Protein AF-A0AAV9T1G6-F1 (afdb_monomer)

Nearest PDB structures (foldseek):
  8acx-assembly2_G  TM=6.881E-01  e=5.621E-03  Zymoseptoria tritici
  8acx-assembly1_A  TM=6.608E-01  e=6.349E-03  Zymoseptoria tritici
  8acx-assembly4_E  TM=6.804E-01  e=1.033E-02  Zymoseptoria tritici
  8acx-assembly3_C  TM=6.737E-01  e=1.098E-02  Zymoseptoria tritici
  8acx-assembly4_H-2  TM=6.376E-01  e=8.099E-03  Zymoseptoria tritici

Radius of gyration: 26.65 Å; Cα contacts (8 Å, |Δi|>4): 323; chains: 1; bounding box: 32×49×100 Å

Solvent-accessible surface area (backbone atoms only — not comparable to full-atom values): 10630 Å² total; per-residue (Å²): 133,93,77,85,85,85,84,90,79,92,82,86,86,89,80,82,86,75,83,74,73,80,77,75,74,77,72,81,73,68,76,78,64,62,45,48,34,59,52,46,52,49,34,58,76,38,68,91,48,100,59,76,50,52,67,56,48,47,52,46,41,55,57,29,64,80,66,65,75,81,80,82,84,75,82,90,66,91,68,82,80,69,45,57,65,87,56,87,97,34,55,8,37,40,66,32,40,44,43,38,36,51,53,30,26,66,54,31,80,44,76,50,62,22,66,50,54,36,78,78,37,77,33,94,48,9,24,37,30,36,31,41,31,83,90,49,67,56,35,73,44,33,21,35,26,39,20,42,11,45,18,48,30,51,63,73,29,52,45,96,86,53,31,27,20,26,31,21,46,18,54,98,34,80,33,34,34,25,33,41,24,32,69,130

Sequence (184 aa):
MVNFALPAVAAVVLAQLTGASPVVATRSDAVEVFSFGKWIDGIIANPEGDNLTPDEAVEAWHASLESTSVAPTGENLLVKRYYCNTIPNTEAYVPDAVACINDLARRGGEACRVDGSRVFCVIGRAQITGVVGGGVTSSTSSCNDVARGAGFVMDHCTRADNTVQGAEFAYGNGNLLVWIRRPS

Organism: NCBI:txid1209068

Secondary structure (DSSP, 8-state):
---PPPPP---------------------------HHHHHHHHHH-TTS-PPPHHHHHHHHHHHHHH-------TT--PPP-EES-STT-PEEHHHHHHHHHHHHHTTT-EEEEESEEEEEEETTEEEEEEE-TT-SEEEEEHHHHHHHHHHHHHHHEETTTEE-EEEEPTT-TTEEEEEE---

Structure (mmCIF, N/CA/C/O backbone):
data_AF-A0AAV9T1G6-F1
#
_entry.id   AF-A0AAV9T1G6-F1
#
loop_
_atom_site.group_PDB
_atom_site.id
_atom_site.type_symbol
_atom_site.label_atom_id
_atom_site.label_alt_id
_atom_site.label_comp_id
_atom_site.label_asym_id
_atom_site.label_entity_id
_atom_site.label_seq_id
_atom_site.pdbx_PDB_ins_code
_atom_site.Cartn_x
_atom_site.Cartn_y
_atom_site.Cartn_z
_atom_site.occupancy
_atom_site.B_iso_or_equiv
_atom_site.auth_seq_id
_atom_site.auth_comp_id
_atom_site.auth_asym_id
_atom_site.auth_atom_id
_atom_site.pdbx_PDB_model_num
ATOM 1 N N . MET A 1 1 ? 12.639 14.616 82.860 1.00 39.72 1 MET A N 1
ATOM 2 C CA . MET A 1 1 ? 11.853 14.005 81.767 1.00 39.72 1 MET A CA 1
ATOM 3 C C . MET A 1 1 ? 10.905 15.074 81.265 1.00 39.72 1 MET A C 1
ATOM 5 O O . MET A 1 1 ? 10.173 15.641 82.064 1.00 39.72 1 MET A O 1
ATOM 9 N N . VAL A 1 2 ? 11.078 15.464 80.006 1.00 36.84 2 VAL A N 1
ATOM 10 C CA . VAL A 1 2 ? 10.494 16.669 79.404 1.00 36.84 2 VAL A CA 1
ATOM 11 C C . VAL A 1 2 ? 9.013 16.407 79.143 1.00 36.84 2 VAL A C 1
ATOM 13 O O . VAL A 1 2 ? 8.700 15.429 78.468 1.00 36.84 2 VAL A O 1
ATOM 16 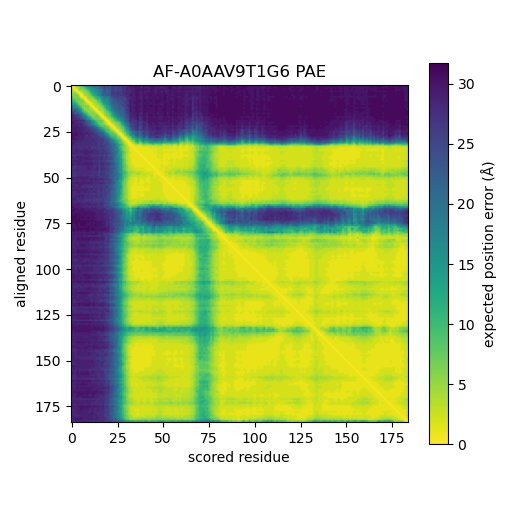N N . ASN A 1 3 ? 8.121 17.229 79.702 1.00 35.66 3 ASN A N 1
ATOM 17 C CA . ASN A 1 3 ? 6.682 17.113 79.474 1.00 35.66 3 ASN A CA 1
ATOM 18 C C . ASN A 1 3 ? 6.159 18.361 78.751 1.00 35.66 3 ASN A C 1
ATOM 20 O O . ASN A 1 3 ? 6.606 19.476 79.016 1.00 35.66 3 ASN A O 1
ATOM 24 N N . PHE A 1 4 ? 5.289 18.105 77.780 1.00 39.56 4 PHE A N 1
ATOM 25 C CA . PHE A 1 4 ? 5.012 18.919 76.599 1.00 39.56 4 PHE A CA 1
ATOM 26 C C . PHE A 1 4 ? 4.181 20.193 76.833 1.00 39.56 4 PHE A C 1
ATOM 28 O O . PHE A 1 4 ? 3.530 20.378 77.857 1.00 39.56 4 PHE A O 1
ATOM 35 N N . ALA A 1 5 ? 4.271 21.064 75.825 1.00 42.09 5 ALA A N 1
ATOM 36 C CA . ALA A 1 5 ? 3.866 22.461 75.758 1.00 42.09 5 ALA A CA 1
ATOM 37 C C . ALA A 1 5 ? 2.347 22.738 75.634 1.00 42.09 5 ALA A C 1
ATOM 39 O O . ALA A 1 5 ? 1.533 21.848 75.412 1.00 42.09 5 ALA A O 1
ATOM 40 N N . LEU A 1 6 ? 2.054 24.036 75.787 1.00 46.53 6 LEU A N 1
ATOM 41 C CA . LEU A 1 6 ? 0.802 24.797 75.933 1.00 46.53 6 LEU A CA 1
ATOM 42 C C . LEU A 1 6 ? -0.317 24.618 74.871 1.00 46.53 6 LEU A C 1
ATOM 44 O O . LEU A 1 6 ? -0.064 24.111 73.779 1.00 46.53 6 LEU A O 1
ATOM 48 N N . PRO A 1 7 ? -1.554 25.079 75.188 1.00 46.72 7 PRO A N 1
ATOM 49 C CA . PRO A 1 7 ? -2.774 24.798 74.437 1.00 46.72 7 PRO A CA 1
ATOM 50 C C . PRO A 1 7 ? -3.015 25.735 73.244 1.00 46.72 7 PRO A C 1
ATOM 52 O O . PRO A 1 7 ? -2.477 26.836 73.140 1.00 46.72 7 PRO A O 1
ATOM 55 N N . ALA A 1 8 ? -3.892 25.251 72.366 1.00 48.94 8 ALA A N 1
ATOM 56 C CA . ALA A 1 8 ? -4.391 25.887 71.159 1.00 48.94 8 ALA A CA 1
ATOM 57 C C . ALA A 1 8 ? -5.209 27.165 71.421 1.00 48.94 8 ALA A C 1
ATOM 59 O O . ALA A 1 8 ? -6.076 27.189 72.293 1.00 48.94 8 ALA A O 1
ATOM 60 N N . VAL A 1 9 ? -5.013 28.180 70.572 1.00 46.28 9 VAL A N 1
ATOM 61 C CA . VAL A 1 9 ? -5.989 29.252 70.329 1.00 46.28 9 VAL A CA 1
ATOM 62 C C . VAL A 1 9 ? -6.111 29.450 68.819 1.00 46.28 9 VAL A C 1
ATOM 64 O O . VAL A 1 9 ? -5.128 29.701 68.126 1.00 46.28 9 VAL A O 1
ATOM 67 N N . ALA A 1 10 ? -7.333 29.277 68.324 1.00 46.06 10 ALA A N 1
ATOM 68 C CA . ALA A 1 10 ? -7.727 29.441 66.933 1.00 46.06 10 ALA A CA 1
ATOM 69 C C . ALA A 1 10 ? -7.836 30.927 66.550 1.00 46.06 10 ALA A C 1
ATOM 71 O O . ALA A 1 10 ? -8.370 31.726 67.318 1.00 46.06 10 ALA A O 1
ATOM 72 N N . ALA A 1 11 ? -7.412 31.275 65.333 1.00 40.97 11 ALA A N 1
ATOM 73 C CA . ALA A 1 11 ? -7.748 32.539 64.683 1.00 40.97 11 ALA A CA 1
ATOM 74 C C . ALA A 1 11 ? -8.455 32.249 63.350 1.00 40.97 11 ALA A C 1
ATOM 76 O O . ALA A 1 11 ? -7.988 31.450 62.539 1.00 40.97 11 ALA A O 1
ATOM 77 N N . VAL A 1 12 ? -9.619 32.872 63.179 1.00 40.88 12 VAL A N 1
ATOM 78 C CA . VAL A 1 12 ? -10.575 32.672 62.087 1.00 40.88 12 VAL A CA 1
ATOM 79 C C . VAL A 1 12 ? -10.215 33.537 60.871 1.00 40.88 12 VAL A C 1
ATOM 81 O O . VAL A 1 12 ? -10.028 34.742 60.982 1.00 40.88 12 VAL A O 1
ATOM 84 N N . VAL A 1 13 ? -10.131 32.848 59.731 1.00 50.84 13 VAL A N 1
ATOM 85 C CA . VAL A 1 13 ? -10.360 33.201 58.314 1.00 50.84 13 VAL A CA 1
ATOM 86 C C . VAL A 1 13 ? -10.703 34.655 57.949 1.00 50.84 13 VAL A C 1
ATOM 88 O O . VAL A 1 13 ? -11.728 35.181 58.369 1.00 50.84 13 VAL A O 1
ATOM 91 N N . LEU A 1 14 ? -9.967 35.191 56.966 1.00 46.94 14 LEU A N 1
ATOM 92 C CA . LEU A 1 14 ? -10.512 35.990 55.855 1.00 46.94 14 LEU A CA 1
ATOM 93 C C . LEU A 1 14 ? -9.536 35.942 54.664 1.00 46.94 14 LEU A C 1
ATOM 95 O O . LEU A 1 14 ? -8.543 36.662 54.633 1.00 46.94 14 LEU A O 1
ATOM 99 N N . ALA A 1 15 ? -9.821 35.090 53.677 1.00 44.84 15 ALA A N 1
ATOM 100 C CA . ALA A 1 15 ? -9.183 35.135 52.362 1.00 44.84 15 ALA A CA 1
ATOM 101 C C . ALA A 1 15 ? -10.273 35.248 51.295 1.00 44.84 15 ALA A C 1
ATOM 103 O O . ALA A 1 15 ? -11.294 34.564 51.346 1.00 44.84 15 ALA A O 1
ATOM 104 N N . GLN A 1 16 ? -10.074 36.200 50.394 1.00 47.78 16 GLN A N 1
ATOM 105 C CA . GLN A 1 16 ? -11.092 36.733 49.504 1.00 47.78 16 GLN A CA 1
ATOM 106 C C . GLN A 1 16 ? -11.337 35.793 48.322 1.00 47.78 16 GLN A C 1
ATOM 108 O O . GLN A 1 16 ? -10.395 35.274 47.729 1.00 47.78 16 GLN A O 1
ATOM 113 N N . LEU A 1 17 ? -12.610 35.599 47.973 1.00 45.12 17 LEU A N 1
ATOM 114 C CA . LEU A 1 17 ? -13.034 34.919 46.752 1.00 45.12 17 LEU A CA 1
ATOM 115 C C . LEU A 1 17 ? -12.743 35.827 45.550 1.00 45.12 17 LEU A C 1
ATOM 117 O O . LEU A 1 17 ? -13.594 36.608 45.127 1.00 45.12 17 LEU A O 1
ATOM 121 N N . THR A 1 18 ? -11.542 35.732 44.985 1.00 52.72 18 THR A N 1
ATOM 122 C CA . THR A 1 18 ? -11.313 36.165 43.607 1.00 52.72 18 THR A CA 1
ATOM 123 C C . THR A 1 18 ? -11.871 35.081 42.689 1.00 52.72 18 THR A C 1
ATOM 125 O O . THR A 1 18 ? -11.304 34.002 42.532 1.00 52.72 18 THR A O 1
ATOM 128 N N . GLY A 1 19 ? -13.044 35.348 42.115 1.00 49.38 19 GLY A N 1
ATOM 129 C CA . GLY A 1 19 ? -13.635 34.511 41.077 1.00 49.38 19 GLY A CA 1
ATOM 130 C C . GLY A 1 19 ? -12.779 34.547 39.814 1.00 49.38 19 GLY A C 1
ATOM 131 O O . GLY A 1 19 ? -12.995 35.380 38.941 1.00 49.38 19 GLY A O 1
ATOM 132 N N . ALA A 1 20 ? -11.806 33.646 39.713 1.00 49.06 20 ALA A N 1
ATOM 133 C CA . ALA A 1 20 ? -11.241 33.264 38.432 1.00 49.06 20 ALA A CA 1
ATOM 134 C C . ALA A 1 20 ? -12.203 32.251 37.804 1.00 49.06 20 ALA A C 1
ATOM 136 O O . ALA A 1 20 ? -12.190 31.070 38.149 1.00 49.06 20 ALA A O 1
ATOM 137 N N . SER A 1 21 ? -13.082 32.720 36.916 1.00 51.62 21 SER A N 1
ATOM 138 C CA . SER A 1 21 ? -13.804 31.825 36.012 1.00 51.62 21 SER A CA 1
ATOM 139 C C . SER A 1 21 ? -12.772 30.961 35.282 1.00 51.62 21 SER A C 1
ATOM 141 O O . SER A 1 21 ? -11.837 31.530 34.708 1.00 51.62 21 SER A O 1
ATOM 143 N N . PRO A 1 22 ? -12.887 29.622 35.274 1.00 48.94 22 PRO A N 1
ATOM 144 C CA . PRO A 1 22 ? -12.063 28.827 34.386 1.00 48.94 22 PRO A CA 1
ATOM 145 C C . PRO A 1 22 ? -12.429 29.240 32.961 1.00 48.94 22 PRO A C 1
ATOM 147 O O . PRO A 1 22 ? -13.534 28.980 32.485 1.00 48.94 22 PRO A O 1
ATOM 150 N N . VAL A 1 23 ? -11.505 29.922 32.285 1.00 50.50 23 VAL A N 1
ATOM 151 C CA . VAL A 1 23 ? -11.510 29.970 30.829 1.00 50.50 23 VAL A CA 1
ATOM 152 C C . VAL A 1 23 ? -11.301 28.523 30.420 1.00 50.50 23 VAL A C 1
ATOM 154 O O . VAL A 1 23 ? -10.192 27.999 30.506 1.00 50.50 23 VAL A O 1
ATOM 157 N N . VAL A 1 24 ? -12.393 27.844 30.070 1.00 46.31 24 VAL A N 1
ATOM 158 C CA . VAL A 1 24 ? -12.324 26.598 29.321 1.00 46.31 24 VAL A CA 1
ATOM 159 C C . VAL A 1 24 ? -11.602 26.980 28.042 1.00 46.31 24 VAL A C 1
ATOM 161 O O . VAL A 1 24 ? -12.192 27.564 27.135 1.00 46.31 24 VAL A O 1
ATOM 164 N N . ALA A 1 25 ? -10.293 26.738 28.007 1.00 44.44 25 ALA A N 1
ATOM 165 C CA . ALA A 1 25 ? -9.570 26.677 26.762 1.00 44.44 25 ALA A CA 1
ATOM 166 C C . ALA A 1 25 ? -10.310 25.616 25.959 1.00 44.44 25 ALA A C 1
ATOM 168 O O . ALA A 1 25 ? -10.253 24.430 26.285 1.00 44.44 25 ALA A O 1
ATOM 169 N N . THR A 1 26 ? -11.090 26.050 24.975 1.00 38.66 26 THR A N 1
ATOM 170 C CA . THR A 1 26 ? -11.584 25.162 23.940 1.00 38.66 26 THR A CA 1
ATOM 171 C C . THR 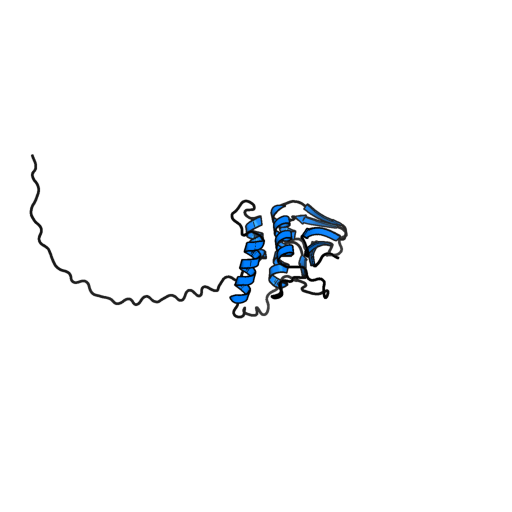A 1 26 ? -10.325 24.716 23.220 1.00 38.66 26 THR A C 1
ATOM 173 O O . THR A 1 26 ? -9.835 25.380 22.308 1.00 38.66 26 THR A O 1
ATOM 176 N N . ARG A 1 27 ? -9.711 23.644 23.726 1.00 42.66 27 ARG A N 1
ATOM 177 C CA . ARG A 1 27 ? -8.749 22.876 22.968 1.00 42.66 27 ARG A CA 1
ATOM 178 C C . ARG A 1 27 ? -9.536 22.502 21.729 1.00 42.66 27 ARG A C 1
ATOM 180 O O . ARG A 1 27 ? -10.543 21.804 21.812 1.00 42.66 27 ARG A O 1
ATOM 187 N N . SER A 1 28 ? -9.163 23.094 20.604 1.00 47.94 28 SER A N 1
ATOM 188 C CA . SER A 1 28 ? -9.560 22.558 19.321 1.00 47.94 28 SER A CA 1
ATOM 189 C C . SER A 1 28 ? -8.833 21.222 19.242 1.00 47.94 28 SER A C 1
ATOM 191 O O . SER A 1 28 ? -7.726 21.129 18.722 1.00 47.94 28 SER A O 1
ATOM 193 N N . ASP A 1 29 ? -9.403 20.211 19.896 1.00 44.84 29 ASP A N 1
ATOM 194 C CA . ASP A 1 29 ? -9.113 18.817 19.633 1.00 44.84 29 ASP A CA 1
ATOM 195 C C . ASP A 1 29 ? -9.683 18.580 18.239 1.00 44.84 29 ASP A C 1
ATOM 197 O O . ASP A 1 29 ? -10.798 18.093 18.062 1.00 44.84 29 ASP A O 1
ATOM 201 N N . ALA A 1 30 ? -8.952 19.055 17.227 1.00 53.25 30 ALA A N 1
ATOM 202 C CA . ALA A 1 30 ? -9.105 18.534 15.890 1.00 53.25 30 ALA A CA 1
ATOM 203 C C . ALA A 1 30 ? -8.914 17.030 16.054 1.00 53.25 30 ALA A C 1
ATOM 205 O O . ALA A 1 30 ? -7.823 16.587 16.413 1.00 53.25 30 ALA A O 1
ATOM 206 N N . VAL A 1 31 ? -10.004 16.275 15.912 1.00 54.31 31 VAL A N 1
ATOM 207 C CA . VAL A 1 31 ? -9.958 14.818 15.913 1.00 54.31 31 VAL A CA 1
ATOM 208 C C . VAL A 1 31 ? -8.912 14.451 14.870 1.00 54.31 31 VAL A C 1
ATOM 210 O O . VAL A 1 31 ? -9.071 14.787 13.695 1.00 54.31 31 VAL A O 1
ATOM 213 N N . GLU A 1 32 ? -7.788 13.883 15.304 1.00 67.12 32 GLU A N 1
ATOM 214 C CA . GLU A 1 32 ? -6.755 13.462 14.371 1.00 67.12 32 GLU A CA 1
ATOM 215 C C . GLU A 1 32 ? -7.364 12.342 13.528 1.00 67.12 32 GLU A C 1
ATOM 217 O O . GLU A 1 32 ? -7.607 11.240 14.016 1.00 67.12 32 GLU A O 1
ATOM 222 N N . VAL A 1 33 ? -7.697 12.665 12.277 1.00 85.75 33 VAL A N 1
ATOM 223 C CA . VAL A 1 33 ? -8.243 11.702 11.320 1.00 85.75 33 VAL A CA 1
ATOM 224 C C . VAL A 1 33 ? -7.222 10.579 11.165 1.00 85.75 33 VAL A C 1
ATOM 226 O O . VAL A 1 33 ? -6.026 10.835 10.985 1.00 85.75 33 VAL A O 1
ATOM 229 N N . PHE A 1 34 ? -7.694 9.338 11.266 1.00 92.94 34 PHE A N 1
ATOM 230 C CA . PHE A 1 34 ? -6.850 8.161 11.138 1.00 92.94 34 PHE A CA 1
ATOM 231 C C . PHE A 1 34 ? -6.112 8.160 9.788 1.00 92.94 34 PHE A C 1
ATOM 233 O O . PHE A 1 34 ? -6.697 8.464 8.750 1.00 92.94 34 PHE A O 1
ATOM 240 N N . SER A 1 35 ? -4.826 7.803 9.809 1.00 95.25 35 SER A N 1
ATOM 241 C CA . SER A 1 35 ? -3.986 7.650 8.617 1.00 95.25 35 SER A CA 1
ATOM 242 C C . SER A 1 35 ? -3.310 6.287 8.656 1.00 95.25 35 SER A C 1
ATOM 244 O O . SER A 1 35 ? -2.540 5.978 9.571 1.00 95.25 35 SER A O 1
ATOM 246 N N . PHE A 1 36 ? -3.562 5.493 7.623 1.00 97.44 36 PHE A N 1
ATOM 247 C CA . PHE A 1 36 ? -2.868 4.244 7.364 1.00 97.44 36 PHE A CA 1
ATOM 248 C C . PHE A 1 36 ? -1.370 4.485 7.203 1.00 97.44 36 PHE A C 1
ATOM 250 O O . PHE A 1 36 ? -0.585 3.729 7.763 1.00 97.44 36 PHE A O 1
ATOM 257 N N . GLY A 1 37 ? -0.950 5.545 6.503 1.00 96.25 37 GLY A N 1
ATOM 258 C CA . GLY A 1 37 ? 0.466 5.893 6.361 1.00 96.25 37 GLY A CA 1
ATOM 259 C C . GLY A 1 37 ? 1.177 6.041 7.711 1.00 96.25 37 GLY A C 1
ATOM 260 O O . GLY A 1 37 ? 2.214 5.414 7.930 1.00 96.25 37 GLY A O 1
ATOM 261 N N . LYS A 1 38 ? 0.582 6.790 8.649 1.00 96.31 38 LYS A N 1
ATOM 262 C CA . LYS A 1 38 ? 1.123 6.955 10.011 1.00 96.31 38 LYS A CA 1
ATOM 263 C C . LYS A 1 38 ? 1.112 5.658 10.815 1.00 96.31 38 LYS A C 1
ATOM 265 O O . LYS A 1 38 ? 2.074 5.376 11.526 1.00 96.31 38 LYS A O 1
ATOM 270 N N . TRP A 1 39 ? 0.046 4.867 10.708 1.00 97.56 39 TRP A N 1
ATOM 271 C CA . TRP A 1 39 ? -0.030 3.559 11.361 1.00 97.56 39 TRP A CA 1
ATOM 272 C C . TRP A 1 39 ? 1.085 2.619 10.873 1.00 97.56 39 TRP A C 1
ATOM 274 O O . TRP A 1 39 ? 1.762 1.992 11.687 1.00 97.56 39 TRP A O 1
ATOM 284 N N . ILE A 1 40 ? 1.358 2.601 9.565 1.00 98.00 40 ILE A N 1
ATOM 285 C CA . ILE A 1 40 ? 2.475 1.846 8.984 1.00 98.00 40 ILE A CA 1
ATOM 286 C C . ILE A 1 40 ? 3.829 2.358 9.478 1.00 98.00 40 ILE A C 1
ATOM 288 O O . ILE A 1 40 ? 4.694 1.547 9.808 1.00 98.00 40 ILE A O 1
ATOM 292 N N . ASP A 1 41 ? 4.026 3.673 9.583 1.00 97.69 41 ASP A N 1
ATOM 293 C CA . ASP A 1 41 ? 5.257 4.219 10.164 1.00 97.69 41 ASP A CA 1
ATOM 294 C C . ASP A 1 41 ? 5.451 3.787 11.627 1.00 97.69 41 ASP A C 1
ATOM 296 O O . ASP A 1 41 ? 6.582 3.491 12.020 1.00 97.69 41 ASP A O 1
ATOM 300 N N . GLY A 1 42 ? 4.368 3.669 12.404 1.00 97.19 42 GLY A N 1
ATOM 301 C CA . GLY A 1 42 ? 4.380 3.105 13.758 1.00 97.19 42 GLY A CA 1
ATOM 302 C C . GLY A 1 42 ? 4.858 1.650 13.791 1.00 97.19 42 GLY A C 1
ATOM 303 O O . GLY A 1 42 ? 5.815 1.338 14.506 1.00 97.19 42 GLY A O 1
ATOM 304 N N . ILE A 1 43 ? 4.277 0.790 12.943 1.00 97.75 43 ILE A N 1
ATOM 305 C CA . ILE A 1 43 ? 4.689 -0.619 12.813 1.00 97.75 43 ILE A CA 1
ATOM 306 C C . ILE A 1 43 ? 6.163 -0.713 12.419 1.00 97.75 43 ILE A C 1
ATOM 308 O O . ILE A 1 43 ? 6.908 -1.494 12.999 1.00 97.75 43 ILE A O 1
ATOM 312 N N . ILE A 1 44 ? 6.616 0.092 11.457 1.00 97.62 44 ILE A N 1
ATOM 313 C CA . ILE A 1 44 ? 8.008 0.049 10.995 1.00 97.62 44 ILE A CA 1
ATOM 314 C C . ILE A 1 44 ? 8.976 0.522 12.088 1.00 97.62 44 ILE A C 1
ATOM 316 O O . ILE A 1 44 ? 10.068 -0.033 12.219 1.00 97.62 44 ILE A O 1
ATOM 320 N N . ALA A 1 45 ? 8.605 1.548 12.856 1.00 97.56 45 ALA A N 1
ATOM 321 C CA . ALA A 1 45 ? 9.439 2.081 13.928 1.00 97.56 45 ALA A CA 1
ATOM 322 C C . ALA A 1 45 ? 9.563 1.109 15.110 1.00 97.56 45 ALA A C 1
ATOM 324 O O . ALA A 1 45 ? 10.623 1.041 15.732 1.00 97.56 45 ALA A O 1
ATOM 325 N N . ASN A 1 46 ? 8.501 0.359 15.415 1.00 96.56 46 ASN A N 1
ATOM 326 C CA . ASN A 1 46 ? 8.491 -0.628 16.487 1.00 96.56 46 ASN A CA 1
ATOM 327 C C . ASN A 1 46 ? 7.618 -1.848 16.122 1.00 96.56 46 ASN A C 1
ATOM 329 O O . ASN A 1 46 ? 6.468 -1.915 16.561 1.00 96.56 46 ASN A O 1
ATOM 333 N N . PRO A 1 47 ? 8.142 -2.828 15.358 1.00 93.19 47 PRO A N 1
ATOM 334 C CA . PRO A 1 47 ? 7.345 -3.952 14.845 1.00 93.19 47 PRO A CA 1
ATOM 335 C C . PRO A 1 47 ? 6.729 -4.836 15.935 1.00 93.19 47 PRO A C 1
ATOM 337 O O . PRO A 1 47 ? 5.609 -5.324 15.786 1.00 93.19 47 PRO A O 1
ATOM 340 N N . GLU A 1 48 ? 7.440 -4.994 17.052 1.00 92.81 48 GLU A N 1
ATOM 341 C CA . GLU A 1 48 ? 6.997 -5.757 18.229 1.00 92.81 48 GLU A CA 1
ATOM 342 C C . GLU A 1 48 ? 6.265 -4.878 19.258 1.00 92.81 48 GLU A C 1
ATOM 344 O O . GLU A 1 48 ? 5.959 -5.316 20.366 1.00 92.81 48 GLU A O 1
ATOM 349 N N . GLY A 1 49 ? 6.022 -3.612 18.915 1.00 91.75 49 GLY A N 1
ATOM 350 C CA . GLY A 1 49 ? 5.252 -2.686 19.728 1.00 91.75 49 GLY A CA 1
ATOM 351 C C . GLY A 1 49 ? 3.762 -2.996 19.731 1.00 91.75 49 GLY A C 1
ATOM 352 O O . GLY A 1 49 ? 3.250 -3.712 18.867 1.00 91.75 49 GLY A O 1
ATOM 353 N N . ASP A 1 50 ? 3.069 -2.370 20.678 1.00 94.12 50 ASP A N 1
ATOM 354 C CA . ASP A 1 50 ? 1.609 -2.360 20.784 1.00 94.12 50 ASP A CA 1
ATOM 355 C C . ASP A 1 50 ? 0.997 -1.467 19.689 1.00 94.12 50 ASP A C 1
ATOM 357 O O . ASP A 1 50 ? 0.575 -0.334 19.919 1.00 94.12 50 ASP A O 1
ATOM 361 N N . ASN A 1 51 ? 1.080 -1.938 18.446 1.00 94.56 51 ASN A N 1
ATOM 362 C CA . ASN A 1 51 ? 0.472 -1.304 17.283 1.00 94.56 51 ASN A CA 1
ATOM 363 C C . ASN A 1 51 ? -0.930 -1.875 17.084 1.00 94.56 51 ASN A C 1
ATOM 365 O O . ASN A 1 51 ? -1.118 -3.079 17.263 1.00 94.56 51 ASN A O 1
ATOM 369 N N . LEU A 1 52 ? -1.866 -1.047 16.603 1.00 97.06 52 LEU A N 1
ATOM 370 C CA . LEU A 1 52 ? -3.189 -1.529 16.202 1.00 97.06 52 LEU A CA 1
ATOM 371 C C . LEU A 1 52 ? -3.053 -2.726 15.259 1.00 97.06 52 LEU A C 1
ATOM 373 O O . LEU A 1 52 ? -2.251 -2.706 14.314 1.00 97.06 52 LEU A O 1
ATOM 377 N N . THR A 1 53 ? -3.857 -3.751 15.506 1.00 97.44 53 THR A N 1
ATOM 378 C CA . THR A 1 53 ? -4.049 -4.852 14.567 1.00 97.44 53 THR A CA 1
ATOM 379 C C . THR A 1 53 ? -4.679 -4.336 13.266 1.00 97.44 53 THR A C 1
ATOM 381 O O . THR A 1 53 ? -5.272 -3.255 13.249 1.00 97.44 53 THR A O 1
ATOM 384 N N . PRO A 1 54 ? -4.579 -5.085 12.152 1.00 97.81 54 PRO A N 1
ATOM 385 C CA . PRO A 1 54 ? -5.248 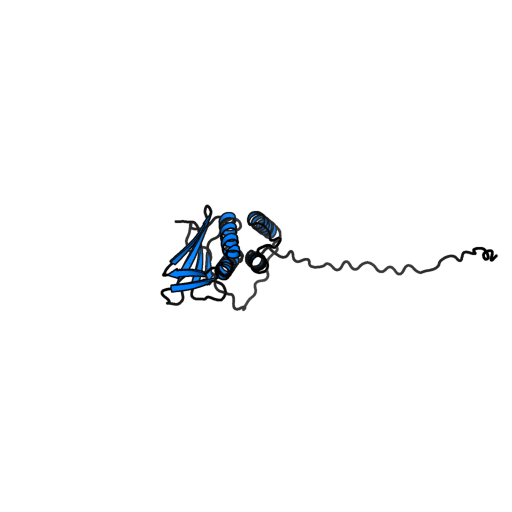-4.715 10.906 1.00 97.81 54 PRO A CA 1
ATOM 386 C C . PRO A 1 54 ? -6.743 -4.414 11.073 1.00 97.81 54 PRO A C 1
ATOM 388 O O . PRO A 1 54 ? -7.219 -3.427 10.522 1.00 97.81 54 PRO A O 1
ATOM 391 N N . ASP A 1 55 ? -7.461 -5.215 11.862 1.00 97.62 55 ASP A N 1
ATOM 392 C CA . ASP A 1 55 ? -8.892 -5.011 12.102 1.00 97.62 55 ASP A CA 1
ATOM 393 C C . ASP A 1 55 ? -9.138 -3.725 12.905 1.00 97.62 55 ASP A C 1
ATOM 395 O O . ASP A 1 55 ? -9.950 -2.896 12.509 1.00 97.62 55 ASP A O 1
ATOM 399 N N . GLU A 1 56 ? -8.371 -3.480 13.971 1.00 97.56 56 GLU A N 1
ATOM 400 C CA . GLU A 1 56 ? -8.477 -2.238 14.752 1.00 97.56 56 GLU A CA 1
ATOM 401 C C . GLU A 1 56 ? -8.116 -0.989 13.935 1.00 97.56 56 GLU A C 1
ATOM 403 O O . GLU A 1 56 ? -8.709 0.071 14.127 1.00 97.56 56 GLU A O 1
ATOM 408 N N . ALA A 1 57 ? -7.170 -1.099 13.000 1.00 96.75 57 ALA A N 1
ATOM 409 C C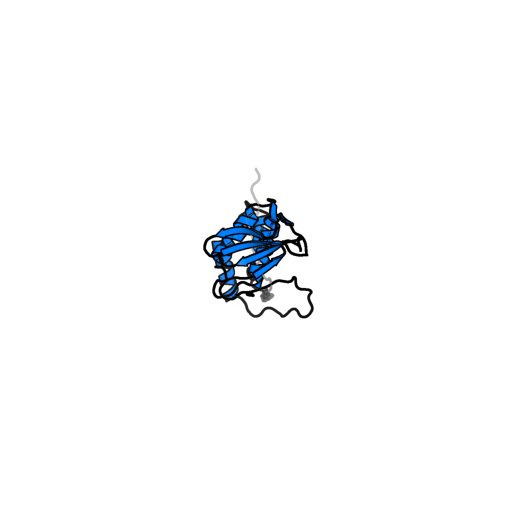A . ALA A 1 57 ? -6.832 -0.023 12.074 1.00 96.75 57 ALA A CA 1
ATOM 410 C C . ALA A 1 57 ? -7.989 0.289 11.107 1.00 96.75 57 ALA A C 1
ATOM 412 O O . ALA A 1 57 ? -8.244 1.457 10.810 1.00 96.75 57 ALA A O 1
ATOM 413 N N . VAL A 1 58 ? -8.715 -0.731 10.637 1.00 96.62 58 VAL A N 1
ATOM 414 C CA . VAL A 1 58 ? -9.928 -0.541 9.823 1.00 96.62 58 VAL A CA 1
ATOM 415 C C . VAL A 1 58 ? -11.026 0.136 10.638 1.00 96.62 58 VAL A C 1
ATOM 417 O O . VAL A 1 58 ? -11.622 1.095 10.152 1.00 96.62 58 VAL A O 1
ATOM 420 N N . GLU A 1 59 ? -11.265 -0.309 11.871 1.00 95.50 59 GLU A N 1
ATOM 421 C CA . GLU A 1 59 ? -12.269 0.300 12.753 1.00 95.50 59 GLU A CA 1
ATOM 422 C C . GLU A 1 59 ? -11.927 1.767 13.062 1.00 95.50 59 GLU A C 1
ATOM 424 O O . GLU A 1 59 ? -12.788 2.646 12.991 1.00 95.50 59 GLU A O 1
ATOM 429 N N . ALA A 1 60 ? -10.651 2.070 13.323 1.00 94.31 60 ALA A N 1
ATOM 430 C CA . ALA A 1 60 ? -10.182 3.440 13.519 1.00 94.31 60 ALA A CA 1
ATOM 431 C C . ALA A 1 60 ? -10.381 4.305 12.262 1.00 94.31 60 ALA A C 1
ATOM 433 O O . ALA A 1 60 ? -10.766 5.475 12.360 1.00 94.31 60 ALA A O 1
ATOM 434 N N . TRP A 1 61 ? -10.171 3.735 11.072 1.00 94.00 61 TRP A N 1
ATOM 435 C CA . TRP A 1 61 ? -10.476 4.410 9.816 1.00 94.00 61 TRP A CA 1
ATOM 436 C C . TRP A 1 61 ? -11.979 4.672 9.651 1.00 94.00 61 TRP A C 1
ATOM 438 O O . TRP A 1 61 ? -12.347 5.811 9.353 1.00 94.00 61 TRP A O 1
ATOM 448 N N . HIS A 1 62 ? -12.856 3.691 9.895 1.00 92.25 62 HIS A N 1
ATOM 449 C CA . HIS A 1 62 ? -14.313 3.891 9.843 1.00 92.25 62 HIS A CA 1
ATOM 450 C C . HIS A 1 62 ? -14.772 4.985 10.808 1.00 92.25 62 HIS A C 1
ATOM 452 O O . HIS A 1 62 ? -15.484 5.897 10.387 1.00 92.25 62 HIS A O 1
ATOM 458 N N . ALA A 1 63 ? -14.288 4.977 12.051 1.00 91.38 63 ALA A N 1
ATOM 459 C CA . ALA A 1 63 ? -14.594 6.020 13.031 1.00 91.38 63 ALA A CA 1
ATOM 460 C C . ALA A 1 63 ? -14.143 7.420 12.562 1.00 91.38 63 ALA A C 1
ATOM 462 O O . ALA A 1 63 ? -14.800 8.432 12.825 1.00 91.38 63 ALA A O 1
ATOM 463 N N . SER A 1 64 ? -13.037 7.502 11.815 1.00 87.06 64 SER A N 1
ATOM 464 C CA . SER A 1 64 ? -12.552 8.770 11.261 1.00 87.06 64 SER A CA 1
ATOM 465 C C . SER A 1 64 ? -13.468 9.343 10.167 1.00 87.06 64 SER A C 1
ATOM 467 O O . SER A 1 64 ? -13.593 10.566 10.054 1.00 87.06 64 SER A O 1
ATOM 469 N N . LEU A 1 65 ? -14.173 8.487 9.411 1.00 85.44 65 LEU A N 1
ATOM 470 C CA . LEU A 1 65 ? -15.143 8.919 8.395 1.00 85.44 65 LEU A CA 1
ATOM 471 C C . LEU A 1 65 ? -16.332 9.642 9.032 1.00 85.44 65 LEU A C 1
ATOM 473 O O . LEU A 1 65 ? -16.799 10.646 8.499 1.00 85.44 65 LEU A O 1
ATOM 477 N N . GLU A 1 66 ? -16.787 9.167 10.190 1.00 79.38 66 GLU A N 1
ATOM 478 C CA . GLU A 1 66 ? -17.900 9.766 10.939 1.00 79.38 66 GLU A CA 1
ATOM 479 C C . GLU A 1 66 ? -17.520 11.115 11.570 1.00 79.38 66 GLU A C 1
ATOM 481 O O . GLU A 1 66 ? -18.374 11.966 11.814 1.00 79.38 66 GLU A O 1
ATOM 486 N N . SER A 1 67 ? -16.221 11.323 1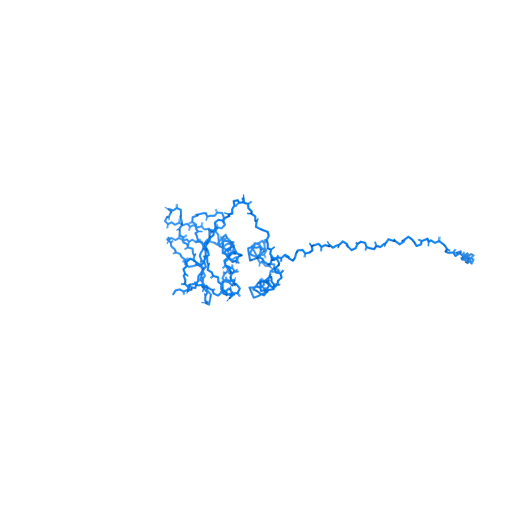1.793 1.00 69.06 67 SER A N 1
ATOM 487 C CA . SER A 1 67 ? -15.663 12.463 12.526 1.00 69.06 67 SER A CA 1
ATOM 488 C C . SER A 1 67 ? -15.230 13.633 11.631 1.00 69.06 67 SER A C 1
ATOM 490 O O . SER A 1 67 ? -14.864 14.696 12.135 1.00 69.06 67 SER A O 1
ATOM 492 N N . THR A 1 68 ? -15.226 13.469 10.304 1.00 63.06 68 THR A N 1
ATOM 493 C CA . THR A 1 68 ? -14.601 14.443 9.397 1.00 63.06 68 THR A CA 1
ATOM 494 C C . THR A 1 68 ? -15.552 15.588 9.023 1.00 63.06 68 THR A C 1
ATOM 496 O O . THR A 1 68 ? -16.408 15.455 8.150 1.00 63.06 68 THR A O 1
ATOM 499 N N . SER A 1 69 ? -15.339 16.771 9.612 1.00 49.62 69 SER A N 1
ATOM 500 C CA . SER A 1 69 ? -15.792 18.056 9.061 1.00 49.62 69 SER A CA 1
ATOM 501 C C . SER A 1 69 ? -14.704 18.637 8.146 1.00 49.62 69 SER A C 1
ATOM 503 O O . SER A 1 69 ? -13.619 18.947 8.624 1.00 49.62 69 SER A O 1
ATOM 505 N N . VAL A 1 70 ? -15.006 18.741 6.847 1.00 50.09 70 VAL A N 1
ATOM 506 C CA . VAL A 1 70 ? -14.270 19.400 5.739 1.00 50.09 70 VAL A CA 1
ATOM 507 C C . VAL A 1 70 ? -12.810 19.810 6.023 1.00 50.09 70 VAL A C 1
ATOM 509 O O . VAL A 1 70 ? -12.543 20.815 6.679 1.00 50.09 70 VAL A O 1
ATOM 512 N N . ALA A 1 71 ? -11.860 19.085 5.425 1.00 50.03 71 ALA A N 1
ATOM 513 C CA . ALA A 1 71 ? -10.450 19.472 5.401 1.00 50.03 71 ALA A CA 1
ATOM 514 C C . ALA A 1 71 ? -10.210 20.718 4.513 1.00 50.03 71 ALA A C 1
ATOM 516 O O . ALA A 1 71 ? -10.857 20.861 3.471 1.00 50.03 71 ALA A O 1
ATOM 517 N N . PRO A 1 72 ? -9.266 21.609 4.874 1.00 46.88 72 PRO A N 1
ATOM 518 C CA . PRO A 1 72 ? -8.925 22.772 4.064 1.00 46.88 72 PRO A CA 1
ATOM 519 C C . PRO A 1 72 ? -8.233 22.350 2.760 1.00 46.88 72 PRO A C 1
ATOM 521 O O . PRO A 1 72 ? -7.304 21.542 2.755 1.00 46.88 72 PRO A O 1
ATOM 524 N N . THR A 1 73 ? -8.665 22.934 1.643 1.00 50.53 73 THR A N 1
ATOM 525 C CA . THR A 1 73 ? -8.019 22.798 0.334 1.00 50.53 73 THR A CA 1
ATOM 526 C C . THR A 1 73 ? -6.690 23.550 0.345 1.00 50.53 73 THR A C 1
ATOM 528 O O . THR A 1 73 ? -6.657 24.778 0.295 1.00 50.53 73 THR A O 1
ATOM 531 N N . GLY A 1 74 ? -5.582 22.816 0.443 1.00 53.62 74 GLY A N 1
ATOM 532 C CA . GLY A 1 74 ? -4.237 23.368 0.295 1.00 53.62 74 GLY A CA 1
ATOM 533 C C . GLY A 1 74 ? -3.963 23.747 -1.158 1.00 53.62 74 GLY A C 1
ATOM 534 O O . GLY A 1 74 ? -3.440 22.941 -1.925 1.00 53.62 74 GLY A O 1
ATOM 535 N N . GLU A 1 75 ? -4.321 24.965 -1.554 1.00 54.31 75 GLU A N 1
ATOM 536 C CA . GLU A 1 75 ? -3.960 25.498 -2.866 1.00 54.31 75 GLU A CA 1
ATOM 537 C C . GLU A 1 75 ? -2.441 25.777 -2.915 1.00 54.31 75 GLU A C 1
ATOM 539 O O . GLU A 1 75 ? -1.898 26.471 -2.057 1.00 54.31 75 GLU A O 1
ATOM 544 N N . ASN A 1 76 ? -1.755 25.243 -3.937 1.00 56.69 76 ASN A N 1
ATOM 545 C CA . ASN A 1 76 ? -0.332 25.458 -4.281 1.00 56.69 76 ASN A CA 1
ATOM 546 C C . ASN A 1 76 ? 0.756 24.667 -3.522 1.00 56.69 76 ASN A C 1
ATOM 548 O O . ASN A 1 76 ? 1.925 25.058 -3.557 1.00 56.69 76 ASN A O 1
ATOM 552 N N . LEU A 1 77 ? 0.441 23.524 -2.907 1.00 69.88 77 LEU A N 1
ATOM 553 C CA . LEU A 1 77 ? 1.476 22.596 -2.424 1.00 69.88 77 LEU A CA 1
ATOM 554 C C . LEU A 1 77 ? 1.895 21.610 -3.526 1.00 69.88 77 LEU A C 1
ATOM 556 O O . LEU A 1 77 ? 1.056 21.088 -4.258 1.00 69.88 77 LEU A O 1
ATOM 560 N N . LEU A 1 78 ? 3.197 21.324 -3.636 1.00 70.56 78 LEU A N 1
ATOM 561 C CA . LEU A 1 78 ? 3.675 20.177 -4.411 1.00 70.56 78 LEU A CA 1
ATOM 562 C C . LEU A 1 78 ? 3.188 18.900 -3.715 1.00 70.56 78 LEU A C 1
ATOM 564 O O . LEU A 1 78 ? 3.746 18.493 -2.698 1.00 70.56 78 LEU A O 1
ATOM 568 N N . VAL A 1 79 ? 2.135 18.287 -4.253 1.00 66.50 79 VAL A N 1
ATOM 569 C CA . VAL A 1 79 ? 1.586 17.032 -3.728 1.00 66.50 79 VAL A CA 1
ATOM 570 C C . VAL A 1 79 ? 2.287 15.863 -4.410 1.00 66.50 79 VAL A C 1
ATOM 572 O O . VAL A 1 79 ? 2.465 15.849 -5.633 1.00 66.50 79 VAL A O 1
ATOM 575 N N . LYS A 1 80 ? 2.698 14.875 -3.610 1.00 72.88 80 LYS A N 1
ATOM 576 C CA . LYS A 1 80 ? 3.174 13.589 -4.124 1.00 72.88 80 LYS A CA 1
ATOM 577 C C . LYS A 1 80 ? 2.101 13.014 -5.057 1.00 72.88 80 LYS A C 1
ATOM 579 O O . LYS A 1 80 ? 0.912 13.105 -4.759 1.00 72.88 80 LYS A O 1
ATOM 584 N N . ARG A 1 81 ? 2.512 12.496 -6.220 1.00 78.06 81 ARG A N 1
ATOM 585 C CA . ARG A 1 81 ? 1.556 11.913 -7.172 1.00 78.06 81 ARG A CA 1
ATOM 586 C C . ARG A 1 81 ? 0.875 10.711 -6.512 1.00 78.06 81 ARG A C 1
ATOM 588 O O . ARG A 1 81 ? 1.369 10.185 -5.527 1.00 78.06 81 ARG A O 1
ATOM 595 N N . TYR A 1 82 ? -0.303 10.366 -6.996 1.00 87.81 82 TYR A N 1
ATOM 596 C CA . TYR A 1 82 ? -0.982 9.110 -6.716 1.00 87.81 82 TYR A CA 1
ATOM 597 C C . TYR A 1 82 ? -2.045 8.925 -7.791 1.00 87.81 82 TYR A C 1
ATOM 599 O O . TYR A 1 82 ? -2.512 9.893 -8.401 1.00 87.81 82 TYR A O 1
ATOM 607 N N . TYR A 1 83 ? -2.427 7.680 -8.033 1.00 92.50 83 TYR A N 1
ATOM 608 C CA . TYR A 1 83 ? -3.477 7.344 -8.986 1.00 92.50 83 TYR A CA 1
ATOM 609 C C . TYR A 1 83 ? -4.564 6.601 -8.237 1.00 92.50 83 TYR A C 1
ATOM 611 O O . TYR A 1 83 ? -4.284 5.532 -7.712 1.00 92.50 83 TYR A O 1
ATOM 619 N N . CYS A 1 84 ? -5.784 7.131 -8.202 1.00 95.94 84 CYS A N 1
ATOM 620 C CA . CYS A 1 84 ? -6.915 6.437 -7.595 1.00 95.94 84 CYS A CA 1
ATOM 621 C C . CYS A 1 84 ? -7.887 5.972 -8.672 1.00 95.94 84 CYS A C 1
ATOM 623 O O . CYS A 1 84 ? -8.249 6.750 -9.554 1.00 95.94 84 CYS A O 1
ATOM 625 N N . ASN A 1 85 ? -8.374 4.738 -8.542 1.00 91.81 85 ASN A N 1
ATOM 626 C CA . ASN A 1 85 ? -9.555 4.253 -9.258 1.00 91.81 85 ASN A CA 1
ATOM 627 C C . ASN A 1 85 ? -9.510 4.432 -10.789 1.00 91.81 85 ASN A C 1
ATOM 629 O O . ASN A 1 85 ? -10.511 4.766 -11.423 1.00 91.81 85 ASN A O 1
ATOM 633 N N . THR A 1 86 ? -8.337 4.228 -11.383 1.00 92.19 86 THR A N 1
ATOM 634 C CA . THR A 1 86 ? -8.100 4.370 -12.822 1.00 92.19 86 THR A CA 1
ATOM 635 C C . THR A 1 86 ? -8.667 3.213 -13.647 1.00 92.19 86 THR A C 1
ATOM 637 O O . THR A 1 86 ? -8.827 3.361 -14.858 1.00 92.19 86 THR A O 1
ATOM 640 N N . ILE A 1 87 ? -8.991 2.073 -13.025 1.00 92.19 87 ILE A N 1
ATOM 641 C CA . ILE A 1 87 ? -9.518 0.879 -13.701 1.00 92.19 87 ILE A CA 1
ATOM 642 C C . ILE A 1 87 ? -10.847 0.446 -13.054 1.00 92.19 87 ILE A C 1
ATOM 644 O O . ILE A 1 87 ? -10.833 -0.125 -11.966 1.00 92.19 87 ILE A O 1
ATOM 648 N N . PRO A 1 88 ? -12.007 0.643 -13.697 1.00 92.31 88 PRO A N 1
ATOM 649 C CA . PRO A 1 88 ? -13.299 0.289 -13.106 1.00 92.31 88 PRO A CA 1
ATOM 650 C C . PRO A 1 88 ? -13.400 -1.183 -12.671 1.00 92.31 88 PRO A C 1
ATOM 652 O O . PRO A 1 88 ? -12.944 -2.071 -13.393 1.00 92.31 88 PRO A O 1
ATOM 655 N N . ASN A 1 89 ? -14.067 -1.446 -11.543 1.00 92.94 89 ASN A N 1
ATOM 656 C CA . ASN A 1 89 ? -14.376 -2.787 -11.015 1.00 92.94 89 ASN A CA 1
ATOM 657 C C . ASN A 1 89 ? -13.155 -3.630 -10.608 1.00 92.94 89 ASN A C 1
ATOM 659 O O . ASN A 1 89 ? -13.244 -4.856 -10.505 1.00 92.94 89 ASN A O 1
ATOM 663 N N . THR A 1 90 ? -12.014 -2.986 -10.371 1.00 96.31 90 THR A N 1
ATOM 664 C CA . THR A 1 90 ? -10.794 -3.642 -9.873 1.00 96.31 90 THR A CA 1
ATOM 665 C C . THR A 1 90 ? -10.419 -3.183 -8.468 1.00 96.31 90 THR A C 1
ATOM 667 O O . THR A 1 90 ? -9.298 -3.398 -8.013 1.00 96.31 90 THR A O 1
ATOM 670 N N . GLU A 1 91 ? -11.351 -2.558 -7.755 1.00 97.69 91 GLU A N 1
ATOM 671 C CA . GLU A 1 91 ? -11.185 -2.147 -6.370 1.00 97.69 91 GLU A CA 1
ATOM 672 C C . GLU A 1 91 ? -11.041 -3.352 -5.427 1.00 97.69 91 GLU A C 1
ATOM 674 O O . GLU A 1 91 ? -11.812 -4.319 -5.469 1.00 97.69 91 GLU A O 1
ATOM 679 N N . ALA A 1 92 ? -10.011 -3.292 -4.585 1.00 98.25 92 ALA A N 1
ATOM 680 C CA . ALA A 1 92 ? -9.743 -4.240 -3.517 1.00 98.25 92 ALA A CA 1
ATOM 681 C C . ALA A 1 92 ? -10.654 -3.983 -2.315 1.00 98.25 92 ALA A C 1
ATOM 683 O O . ALA A 1 92 ? -11.129 -2.866 -2.106 1.00 98.25 92 ALA A O 1
ATOM 684 N N . TYR A 1 93 ? -10.849 -5.015 -1.498 1.00 98.31 93 TYR A N 1
ATOM 685 C CA . TYR A 1 93 ? -11.482 -4.867 -0.191 1.00 98.31 93 TYR A CA 1
ATOM 686 C C . TYR A 1 93 ? -10.487 -4.265 0.810 1.00 98.31 93 TYR A C 1
ATOM 688 O O . TYR A 1 93 ? -9.349 -4.729 0.892 1.00 98.31 93 TYR A O 1
ATOM 696 N N . VAL A 1 94 ? -10.897 -3.232 1.549 1.00 98.44 94 VAL A N 1
ATOM 697 C CA . VAL A 1 94 ? -9.999 -2.471 2.436 1.00 98.44 94 VAL A CA 1
ATOM 698 C C . VAL A 1 94 ? -9.378 -3.329 3.541 1.00 98.44 94 VAL A C 1
ATOM 700 O O . VAL A 1 94 ? -8.152 -3.318 3.621 1.00 98.44 94 VAL A O 1
ATOM 703 N N . PRO A 1 95 ? -10.131 -4.122 4.331 1.00 98.56 95 PRO A N 1
ATOM 704 C CA . PRO A 1 95 ? -9.534 -4.958 5.379 1.00 98.56 95 PRO A CA 1
ATOM 705 C C . PRO A 1 95 ? -8.442 -5.901 4.870 1.00 98.56 95 PRO A C 1
ATOM 707 O O . PRO A 1 95 ? -7.378 -6.024 5.471 1.00 98.56 95 PRO A O 1
ATOM 710 N N . ASP A 1 96 ? -8.662 -6.494 3.698 1.00 98.75 96 ASP A N 1
ATOM 711 C CA . ASP A 1 96 ? -7.688 -7.379 3.065 1.00 98.75 96 ASP A CA 1
ATOM 712 C C . ASP A 1 96 ? -6.428 -6.620 2.614 1.00 98.75 96 ASP A C 1
ATOM 714 O O . ASP A 1 96 ? -5.305 -7.115 2.746 1.00 98.75 96 ASP A O 1
ATOM 718 N N . ALA A 1 97 ? -6.596 -5.399 2.092 1.00 98.69 97 ALA A N 1
ATOM 719 C CA . ALA A 1 97 ? -5.475 -4.544 1.720 1.00 98.69 97 ALA A CA 1
ATOM 720 C C . ALA A 1 97 ? -4.664 -4.151 2.962 1.00 98.69 97 ALA A C 1
ATOM 722 O O . ALA A 1 97 ? -3.447 -4.308 2.959 1.00 98.69 97 ALA A O 1
ATOM 723 N N . VAL A 1 98 ? -5.327 -3.729 4.041 1.00 98.69 98 VAL A N 1
ATOM 724 C CA . VAL A 1 98 ? -4.710 -3.370 5.329 1.00 98.69 98 VAL A CA 1
ATOM 725 C C . VAL A 1 98 ? -3.912 -4.542 5.905 1.00 98.69 98 VAL A C 1
ATOM 727 O O . VAL A 1 98 ? -2.753 -4.364 6.288 1.00 98.69 98 VAL A O 1
ATOM 730 N N . ALA A 1 99 ? -4.473 -5.753 5.886 1.00 98.69 99 ALA A N 1
ATOM 731 C CA . ALA A 1 99 ? -3.772 -6.964 6.304 1.00 98.69 99 ALA A CA 1
ATOM 732 C C . ALA A 1 99 ? -2.507 -7.217 5.465 1.00 98.69 99 ALA A C 1
ATOM 734 O O . ALA A 1 99 ? -1.443 -7.498 6.022 1.00 98.69 99 ALA A O 1
ATOM 735 N N . CYS A 1 100 ? -2.594 -7.051 4.141 1.00 98.38 100 CYS A N 1
ATOM 736 C CA . CYS A 1 100 ? -1.438 -7.186 3.255 1.00 98.38 100 CYS A CA 1
ATOM 737 C C . CYS A 1 100 ? -0.349 -6.147 3.551 1.00 98.38 100 CYS A C 1
ATOM 739 O O . CYS A 1 100 ? 0.834 -6.480 3.547 1.00 98.38 100 CYS A O 1
ATOM 741 N N . ILE A 1 101 ? -0.720 -4.890 3.804 1.00 98.69 101 ILE A N 1
ATOM 742 C CA . ILE A 1 101 ? 0.252 -3.830 4.104 1.00 98.69 101 ILE A CA 1
ATOM 743 C C . ILE A 1 101 ? 0.937 -4.097 5.449 1.00 98.69 101 ILE A C 1
ATOM 745 O O . ILE A 1 101 ? 2.152 -3.937 5.541 1.00 98.69 101 ILE A O 1
ATOM 749 N N . ASN A 1 102 ? 0.198 -4.560 6.464 1.00 98.62 102 ASN A N 1
ATOM 750 C CA . ASN A 1 102 ? 0.780 -4.963 7.746 1.00 98.62 102 ASN A CA 1
ATOM 751 C C . ASN A 1 102 ? 1.781 -6.121 7.589 1.00 98.62 102 ASN A C 1
ATOM 753 O O . ASN A 1 102 ? 2.860 -6.058 8.174 1.00 98.62 102 ASN A O 1
ATOM 757 N N . ASP A 1 103 ? 1.481 -7.138 6.771 1.00 98.12 103 ASP A N 1
ATOM 758 C CA . ASP A 1 103 ? 2.444 -8.210 6.464 1.00 98.12 103 ASP A CA 1
ATOM 759 C C . ASP A 1 103 ? 3.726 -7.647 5.824 1.00 98.12 103 ASP A C 1
ATOM 761 O O . ASP A 1 103 ? 4.833 -7.948 6.268 1.00 98.12 103 ASP A O 1
ATOM 765 N N . LEU A 1 104 ? 3.593 -6.750 4.841 1.00 98.44 104 LEU A N 1
ATOM 766 C CA . LEU A 1 104 ? 4.742 -6.108 4.191 1.00 98.44 104 LEU A CA 1
ATOM 767 C C . LEU A 1 104 ? 5.567 -5.238 5.149 1.00 98.44 104 LEU A C 1
ATOM 769 O O . LEU A 1 104 ? 6.795 -5.280 5.089 1.00 98.44 104 LEU A O 1
ATOM 773 N N . ALA A 1 105 ? 4.917 -4.488 6.040 1.00 98.38 105 ALA A N 1
ATOM 774 C CA . ALA A 1 105 ? 5.588 -3.676 7.055 1.00 98.38 105 ALA A CA 1
ATOM 775 C C . ALA A 1 105 ? 6.335 -4.541 8.087 1.00 98.38 105 ALA A C 1
ATOM 777 O O . ALA A 1 105 ? 7.400 -4.166 8.571 1.00 98.38 105 ALA A O 1
ATOM 778 N N . ARG A 1 106 ? 5.819 -5.731 8.411 1.00 97.50 106 ARG A N 1
ATOM 779 C CA . ARG A 1 106 ? 6.463 -6.653 9.362 1.00 97.50 106 ARG A CA 1
ATOM 780 C C . ARG A 1 106 ? 7.627 -7.437 8.760 1.00 97.50 106 ARG A C 1
ATOM 782 O O . ARG A 1 106 ? 8.532 -7.823 9.495 1.00 97.50 106 ARG A O 1
ATOM 789 N N . ARG A 1 107 ? 7.676 -7.608 7.435 1.00 97.44 107 ARG A N 1
ATOM 790 C CA . ARG A 1 107 ? 8.858 -8.148 6.726 1.00 97.44 107 ARG A CA 1
ATOM 791 C C . ARG A 1 107 ? 10.086 -7.241 6.832 1.00 97.44 107 ARG A C 1
ATOM 793 O O . ARG A 1 107 ? 11.213 -7.686 6.606 1.00 97.44 107 ARG A O 1
ATOM 800 N N . GLY A 1 108 ? 9.903 -5.971 7.186 1.00 94.94 108 GLY A N 1
ATOM 801 C CA . GLY A 1 108 ? 11.013 -5.086 7.494 1.00 94.94 108 GLY A CA 1
ATOM 802 C C . GLY A 1 108 ? 11.851 -4.727 6.263 1.00 94.94 108 GLY A C 1
ATOM 803 O O . GLY A 1 108 ? 11.356 -4.348 5.198 1.00 94.94 108 GLY A O 1
ATOM 804 N N . GLY A 1 109 ? 13.167 -4.862 6.425 1.00 96.62 109 GLY A N 1
ATOM 805 C CA . GLY A 1 109 ? 14.162 -4.602 5.385 1.00 96.62 109 GLY A CA 1
ATOM 806 C C . GLY A 1 109 ? 14.245 -5.659 4.277 1.00 96.62 109 GLY A C 1
ATOM 807 O O . GLY A 1 109 ? 15.134 -5.544 3.433 1.00 96.62 109 GLY A O 1
ATOM 808 N N . GLU A 1 110 ? 13.382 -6.685 4.270 1.00 98.12 110 GLU A N 1
ATOM 809 C CA . GLU A 1 110 ? 13.340 -7.687 3.196 1.00 98.12 110 GLU A CA 1
ATOM 810 C C . GLU A 1 110 ? 13.233 -7.007 1.820 1.00 98.12 110 GLU A C 1
ATOM 812 O O . GLU A 1 110 ? 12.526 -6.011 1.645 1.00 98.12 110 GLU A O 1
ATOM 817 N N . ALA A 1 111 ? 13.959 -7.531 0.830 1.00 97.88 111 ALA A N 1
ATOM 818 C CA . ALA A 1 111 ? 13.978 -6.967 -0.511 1.00 97.88 111 ALA A CA 1
ATOM 819 C C . ALA A 1 111 ? 12.698 -7.316 -1.288 1.00 97.88 111 ALA A C 1
ATOM 821 O O . ALA A 1 111 ? 12.545 -8.412 -1.833 1.00 97.88 111 ALA A O 1
ATOM 822 N N . CYS A 1 112 ? 11.821 -6.332 -1.442 1.00 98.19 112 CYS A N 1
ATOM 823 C CA . CYS A 1 112 ? 10.689 -6.378 -2.353 1.00 98.19 112 CYS A CA 1
ATOM 824 C C . CYS A 1 112 ? 11.169 -6.037 -3.782 1.00 98.19 112 CYS A C 1
ATOM 826 O O . CYS A 1 112 ? 11.122 -4.891 -4.239 1.00 98.19 112 CYS A O 1
ATOM 828 N N . ARG A 1 113 ? 11.690 -7.053 -4.486 1.00 97.38 113 ARG A N 1
ATOM 829 C CA . ARG A 1 113 ? 12.232 -6.944 -5.854 1.00 97.38 113 ARG A CA 1
ATOM 830 C C . ARG A 1 113 ? 11.168 -7.170 -6.930 1.00 97.38 113 ARG A C 1
ATOM 832 O O . ARG A 1 113 ? 10.399 -8.127 -6.849 1.00 97.38 113 ARG A O 1
ATOM 839 N N . VAL A 1 114 ? 11.213 -6.359 -7.985 1.00 97.31 114 VAL A N 1
ATOM 840 C CA . VAL A 1 114 ? 10.410 -6.498 -9.208 1.00 97.31 114 VAL A CA 1
ATOM 841 C C . VAL A 1 114 ? 11.300 -6.584 -10.446 1.00 97.31 114 VAL A C 1
ATOM 843 O O . VAL A 1 114 ? 12.215 -5.782 -10.622 1.00 97.31 114 VAL A O 1
ATOM 846 N N . ASP A 1 115 ? 10.980 -7.520 -11.333 1.00 95.81 115 ASP A N 1
ATOM 847 C CA . ASP A 1 115 ? 11.544 -7.635 -12.678 1.00 95.81 115 ASP A CA 1
ATOM 848 C C . ASP A 1 115 ? 10.350 -7.563 -13.652 1.00 95.81 115 ASP A C 1
ATOM 850 O O . ASP A 1 115 ? 9.603 -8.525 -13.825 1.00 95.81 115 ASP A O 1
ATOM 854 N N . GLY A 1 116 ? 10.062 -6.368 -14.179 1.00 95.38 116 GLY A N 1
ATOM 855 C CA . GLY A 1 116 ? 8.795 -6.052 -14.856 1.00 95.38 116 GLY A CA 1
ATOM 856 C C . GLY A 1 116 ? 7.623 -5.823 -13.889 1.00 95.38 116 GLY A C 1
ATOM 857 O O . GLY A 1 116 ? 7.219 -4.687 -13.644 1.00 95.38 116 GLY A O 1
ATOM 858 N N . SER A 1 117 ? 7.069 -6.889 -13.312 1.00 95.56 117 SER A N 1
ATOM 859 C CA . SER A 1 117 ? 6.035 -6.792 -12.271 1.00 95.56 117 SER A CA 1
ATOM 860 C C . SER A 1 117 ? 6.059 -8.007 -11.352 1.00 95.56 117 SER A C 1
ATOM 862 O O . SER A 1 117 ? 6.424 -9.100 -11.783 1.00 95.56 117 SER A O 1
ATOM 864 N N . ARG A 1 118 ? 5.669 -7.836 -10.089 1.00 97.31 118 ARG A N 1
ATOM 865 C CA . ARG A 1 118 ? 5.598 -8.928 -9.115 1.00 97.31 118 ARG A CA 1
ATOM 866 C C . ARG A 1 118 ? 4.501 -8.677 -8.097 1.00 97.31 118 ARG A C 1
ATOM 868 O O . ARG A 1 118 ? 4.372 -7.573 -7.577 1.00 97.31 118 ARG A O 1
ATOM 875 N N . VAL A 1 119 ? 3.749 -9.720 -7.770 1.00 98.00 119 VAL A N 1
ATOM 876 C CA . VAL A 1 119 ? 2.824 -9.697 -6.637 1.00 98.00 119 VAL A CA 1
ATOM 877 C C . VAL A 1 119 ? 3.613 -9.880 -5.343 1.00 98.00 119 VAL A C 1
ATOM 879 O O . VAL A 1 119 ? 4.356 -10.852 -5.207 1.00 98.00 119 VAL A O 1
ATOM 882 N N . PHE A 1 120 ? 3.472 -8.939 -4.413 1.00 98.19 120 PHE A N 1
ATOM 883 C CA . PHE A 1 120 ? 4.110 -9.010 -3.098 1.00 98.19 120 PHE A CA 1
ATOM 884 C C . PHE A 1 120 ? 3.200 -9.648 -2.056 1.00 98.19 120 PHE A C 1
ATOM 886 O O . PHE A 1 120 ? 3.677 -10.388 -1.204 1.00 98.19 120 PHE A O 1
ATOM 893 N N . CYS A 1 121 ? 1.897 -9.382 -2.145 1.00 98.38 121 CYS A N 1
ATOM 894 C CA . CYS A 1 121 ? 0.912 -9.931 -1.228 1.00 98.38 121 CYS A CA 1
ATOM 895 C C . CYS A 1 121 ? -0.430 -10.149 -1.930 1.00 98.38 121 CYS A C 1
ATOM 897 O O . CYS A 1 121 ? -0.841 -9.336 -2.763 1.00 98.38 121 CYS A O 1
ATOM 899 N N . VAL A 1 122 ? -1.099 -11.244 -1.566 1.00 98.31 122 VAL A N 1
ATOM 900 C CA . VAL A 1 122 ? -2.506 -11.523 -1.871 1.00 98.31 122 VAL A CA 1
ATOM 901 C C . VAL A 1 122 ? -3.153 -12.002 -0.583 1.00 98.31 122 VAL A C 1
ATOM 903 O O . VAL A 1 122 ? -2.764 -13.039 -0.049 1.00 98.31 122 VAL A O 1
ATOM 906 N N . ILE A 1 123 ? -4.146 -11.267 -0.103 1.00 98.25 123 ILE A N 1
ATOM 907 C CA . ILE A 1 123 ? -5.000 -11.675 1.012 1.00 98.25 123 ILE A CA 1
ATOM 908 C C . ILE A 1 123 ? -6.430 -11.423 0.557 1.00 98.25 123 ILE A C 1
ATOM 910 O O . ILE A 1 123 ? -6.739 -10.341 0.067 1.00 98.25 123 ILE A O 1
ATOM 914 N N . GLY A 1 124 ? -7.282 -12.446 0.643 1.00 97.25 124 GLY A N 1
ATOM 915 C CA . GLY A 1 124 ? -8.692 -12.356 0.263 1.00 97.25 124 GLY A CA 1
ATOM 916 C C . GLY A 1 124 ? -8.917 -11.705 -1.109 1.00 97.25 124 GLY A C 1
ATOM 917 O O . GLY A 1 124 ? -8.549 -12.242 -2.154 1.00 97.25 124 GLY A O 1
ATOM 918 N N . ARG A 1 125 ? -9.560 -10.539 -1.097 1.00 97.31 125 ARG A N 1
ATOM 919 C CA . ARG A 1 125 ? -9.944 -9.726 -2.257 1.00 97.31 125 ARG A CA 1
ATOM 920 C C . ARG A 1 125 ? -8.995 -8.553 -2.511 1.00 97.31 125 ARG A C 1
ATOM 922 O O . ARG A 1 125 ? -9.360 -7.658 -3.275 1.00 97.31 125 ARG A O 1
ATOM 929 N N . ALA A 1 126 ? -7.807 -8.544 -1.916 1.00 98.38 126 ALA A N 1
ATOM 930 C CA . ALA A 1 126 ? -6.780 -7.540 -2.154 1.00 98.38 126 ALA A CA 1
ATOM 931 C C . ALA A 1 126 ? -5.472 -8.160 -2.652 1.00 98.38 126 ALA A C 1
ATOM 933 O O . ALA A 1 126 ? -5.045 -9.234 -2.231 1.00 98.38 126 ALA A O 1
ATOM 934 N N . GLN A 1 127 ? -4.821 -7.436 -3.554 1.00 98.38 127 GLN A N 1
ATOM 935 C CA . GLN A 1 127 ? -3.506 -7.743 -4.084 1.00 98.38 127 GLN A CA 1
ATOM 936 C C . GLN A 1 127 ? -2.655 -6.476 -4.081 1.00 98.38 127 GLN A C 1
ATOM 938 O O . GLN A 1 127 ? -3.075 -5.437 -4.597 1.00 98.38 127 GLN A O 1
ATOM 943 N N . ILE A 1 128 ? -1.427 -6.595 -3.577 1.00 98.56 128 ILE A N 1
ATOM 944 C CA . ILE A 1 128 ? -0.397 -5.558 -3.680 1.00 98.56 128 ILE A CA 1
ATOM 945 C C . ILE A 1 128 ? 0.661 -6.027 -4.669 1.00 98.56 128 ILE A C 1
ATOM 947 O O . ILE A 1 128 ? 1.307 -7.061 -4.483 1.00 98.56 128 ILE A O 1
ATOM 951 N N . THR A 1 129 ? 0.821 -5.269 -5.749 1.00 98.19 129 THR A N 1
ATOM 952 C CA . THR A 1 129 ? 1.749 -5.572 -6.846 1.00 98.19 129 THR A CA 1
ATOM 953 C C . THR A 1 129 ? 2.783 -4.465 -6.961 1.00 98.19 129 THR A C 1
ATOM 955 O O . THR A 1 129 ? 2.428 -3.293 -6.940 1.00 98.19 129 THR A O 1
ATOM 958 N N . GLY A 1 130 ? 4.049 -4.824 -7.127 1.00 97.56 130 GLY A N 1
ATOM 959 C CA . GLY A 1 130 ? 5.077 -3.903 -7.585 1.00 97.56 130 GLY A CA 1
ATOM 960 C C . GLY A 1 130 ? 5.206 -3.952 -9.106 1.00 97.56 130 GLY A C 1
ATOM 961 O O . GLY A 1 130 ? 5.210 -5.032 -9.699 1.00 97.56 130 GLY A O 1
ATOM 962 N N . VAL A 1 131 ? 5.341 -2.794 -9.739 1.00 96.19 131 VAL A N 1
ATOM 963 C CA . 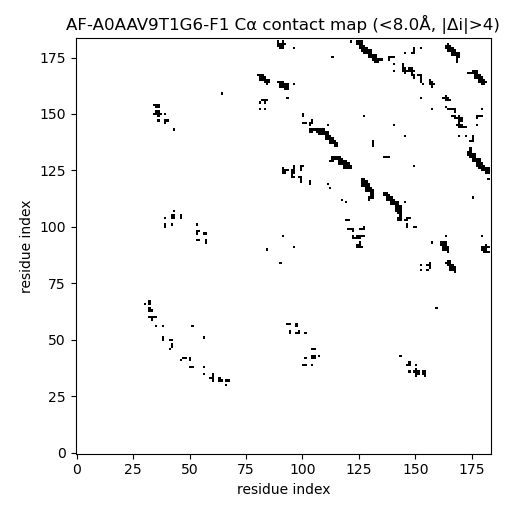VAL A 1 131 ? 5.557 -2.641 -11.182 1.00 96.19 131 VAL A CA 1
ATOM 964 C C . VAL A 1 131 ? 6.761 -1.731 -11.396 1.00 96.19 131 VAL A C 1
ATOM 966 O O . VAL A 1 131 ? 6.901 -0.710 -10.720 1.00 96.19 131 VAL A O 1
ATOM 969 N N . VAL A 1 132 ? 7.652 -2.098 -12.317 1.00 95.56 132 VAL A N 1
ATOM 970 C CA . VAL A 1 132 ? 8.786 -1.234 -12.669 1.00 95.56 132 VAL A CA 1
ATOM 971 C C . VAL A 1 132 ? 8.284 0.050 -13.334 1.00 95.56 132 VAL A C 1
ATOM 973 O O . VAL A 1 132 ? 7.418 0.021 -14.207 1.00 95.56 132 VAL A O 1
ATOM 976 N N . GLY A 1 133 ? 8.820 1.187 -12.901 1.00 87.06 133 GLY A N 1
ATOM 977 C CA . GLY A 1 133 ? 8.575 2.510 -13.477 1.00 87.06 133 GLY A CA 1
ATOM 978 C C . GLY A 1 133 ? 9.862 3.141 -14.009 1.00 87.06 133 GLY A C 1
ATOM 979 O O . GLY A 1 133 ? 10.911 2.506 -14.034 1.00 87.06 133 GLY A O 1
ATOM 980 N N . GLY A 1 134 ? 9.795 4.399 -14.451 1.00 78.62 134 GLY A N 1
ATOM 981 C CA . GLY A 1 134 ? 10.996 5.210 -14.713 1.00 78.62 134 GLY A CA 1
ATOM 982 C C . GLY A 1 134 ? 11.926 4.718 -15.834 1.00 78.62 134 GLY A C 1
ATOM 983 O O . GLY A 1 134 ? 13.065 5.167 -15.915 1.00 78.62 134 GLY A O 1
ATOM 984 N N . GLY A 1 135 ? 11.466 3.810 -16.703 1.00 83.50 135 GLY A N 1
ATOM 985 C CA . GLY A 1 135 ? 12.248 3.300 -17.837 1.00 83.50 135 GLY A CA 1
ATOM 986 C C . GLY A 1 135 ? 13.286 2.228 -17.487 1.00 83.50 135 GLY A C 1
ATOM 987 O O . GLY A 1 135 ? 14.106 1.892 -18.339 1.00 83.50 135 GLY A O 1
ATOM 988 N N . VAL A 1 136 ? 13.262 1.674 -16.269 1.00 91.75 136 VAL A N 1
ATOM 989 C CA . VAL A 1 136 ? 14.119 0.539 -15.881 1.00 91.75 136 VAL A CA 1
ATOM 990 C C . VAL A 1 136 ? 13.404 -0.801 -16.073 1.00 91.75 136 VAL A C 1
ATOM 992 O O . VAL A 1 136 ? 12.179 -0.880 -16.054 1.00 91.75 136 VAL A O 1
ATOM 995 N N . THR A 1 137 ? 14.173 -1.877 -16.242 1.00 93.25 137 THR A N 1
ATOM 996 C CA . THR A 1 137 ? 13.645 -3.245 -16.423 1.00 93.25 137 THR A CA 1
ATOM 997 C C . THR A 1 137 ? 13.465 -4.006 -15.108 1.00 93.25 137 THR A C 1
ATOM 999 O O . THR A 1 137 ? 12.683 -4.954 -15.041 1.00 93.25 137 THR A O 1
ATOM 1002 N N . SER A 1 138 ? 14.155 -3.574 -14.052 1.00 96.69 138 SER A N 1
ATOM 1003 C CA . SER A 1 138 ? 14.056 -4.123 -12.700 1.00 96.69 138 SER A CA 1
ATOM 1004 C C . SER A 1 138 ? 14.233 -3.020 -11.664 1.00 96.69 138 SER A C 1
ATOM 1006 O O . SER A 1 138 ? 15.004 -2.086 -11.888 1.00 96.69 138 SER A O 1
ATOM 1008 N N . SER A 1 139 ? 13.582 -3.155 -10.515 1.00 97.62 139 SER A N 1
A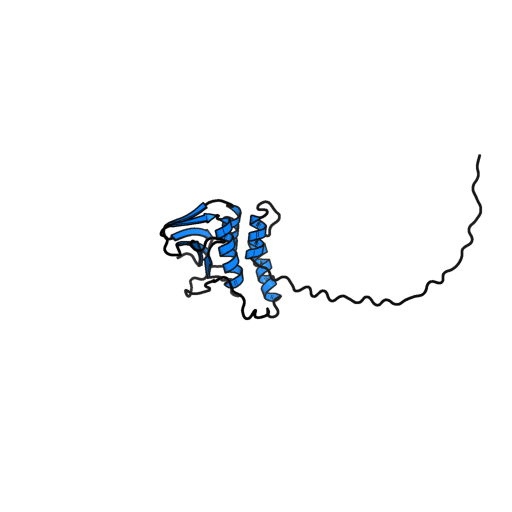TOM 1009 C CA . SER A 1 139 ? 13.756 -2.266 -9.365 1.00 97.62 139 SER A CA 1
ATOM 1010 C C . SER A 1 139 ? 13.623 -3.060 -8.066 1.00 97.62 139 SER A C 1
ATOM 1012 O O . SER A 1 139 ? 13.028 -4.137 -8.032 1.00 97.62 139 SER A O 1
ATOM 1014 N N . THR A 1 140 ? 14.193 -2.550 -6.981 1.00 97.44 140 THR A N 1
ATOM 1015 C CA . THR A 1 140 ? 14.085 -3.161 -5.654 1.00 97.44 140 THR A CA 1
ATOM 1016 C C . THR A 1 140 ? 13.954 -2.080 -4.597 1.00 97.44 140 THR A C 1
ATOM 1018 O O . THR A 1 140 ? 14.555 -1.013 -4.706 1.00 97.44 140 THR A O 1
ATOM 1021 N N . SER A 1 141 ? 13.164 -2.352 -3.570 1.00 97.81 141 SER A N 1
ATOM 1022 C CA . SER A 1 141 ? 13.020 -1.512 -2.382 1.00 97.81 141 SER A CA 1
ATOM 1023 C C . SER A 1 141 ? 12.846 -2.412 -1.161 1.00 97.81 141 SER A C 1
ATOM 1025 O O . SER A 1 141 ? 12.684 -3.626 -1.321 1.00 97.81 141 SER A O 1
ATOM 1027 N N . SER A 1 142 ? 12.903 -1.854 0.046 1.00 98.44 142 SER A N 1
ATOM 1028 C CA . SER A 1 142 ? 12.530 -2.627 1.230 1.00 98.44 142 SER A CA 1
ATOM 1029 C C . SER A 1 142 ? 11.019 -2.865 1.238 1.00 98.44 142 SER A C 1
ATOM 1031 O O . SER A 1 142 ? 10.252 -2.052 0.713 1.00 98.44 142 SER A O 1
ATOM 1033 N N . CYS A 1 143 ? 10.562 -3.963 1.831 1.00 98.50 143 CYS A N 1
ATOM 1034 C CA . CYS A 1 143 ? 9.127 -4.190 1.982 1.00 98.50 143 CYS A CA 1
ATOM 1035 C C . CYS A 1 143 ? 8.471 -3.146 2.903 1.00 98.50 143 CYS A C 1
ATOM 1037 O O . CYS A 1 143 ? 7.324 -2.778 2.660 1.00 98.50 143 CYS A O 1
ATOM 1039 N N . ASN A 1 144 ? 9.228 -2.538 3.823 1.00 98.56 144 ASN A N 1
ATOM 1040 C CA . ASN A 1 144 ? 8.823 -1.330 4.552 1.00 98.56 144 ASN A CA 1
ATOM 1041 C C . ASN A 1 144 ? 8.498 -0.142 3.637 1.00 98.56 144 ASN A C 1
ATOM 1043 O O . ASN A 1 144 ? 7.481 0.525 3.815 1.00 98.56 144 ASN A O 1
ATOM 1047 N N . ASP A 1 145 ? 9.334 0.136 2.640 1.00 98.44 145 ASP A N 1
ATOM 1048 C CA . ASP A 1 145 ? 9.102 1.249 1.713 1.00 98.44 145 ASP A CA 1
ATOM 1049 C C . ASP A 1 145 ? 7.926 0.976 0.772 1.00 98.44 145 ASP A C 1
ATOM 1051 O O . ASP A 1 145 ? 7.177 1.896 0.424 1.00 98.44 145 ASP A O 1
ATOM 1055 N N . VAL A 1 146 ? 7.734 -0.289 0.387 1.00 98.56 146 VAL A N 1
ATOM 1056 C CA . VAL A 1 146 ? 6.536 -0.736 -0.335 1.00 98.56 146 VAL A CA 1
ATOM 1057 C C . VAL A 1 146 ? 5.292 -0.555 0.535 1.00 98.56 146 VAL A C 1
ATOM 1059 O O . VAL A 1 146 ? 4.298 -0.012 0.054 1.00 98.56 146 VAL A O 1
ATOM 1062 N N . ALA A 1 147 ? 5.352 -0.941 1.813 1.00 98.69 147 ALA A N 1
ATOM 1063 C CA . ALA A 1 147 ? 4.255 -0.780 2.761 1.00 98.69 147 ALA A CA 1
ATOM 1064 C C . ALA A 1 147 ? 3.894 0.697 2.970 1.00 98.69 147 ALA A C 1
ATOM 1066 O O . ALA A 1 147 ? 2.717 1.041 2.930 1.00 98.69 147 ALA A O 1
ATOM 1067 N N . ARG A 1 148 ? 4.881 1.595 3.087 1.00 98.44 148 ARG A N 1
ATOM 1068 C CA . ARG A 1 148 ? 4.651 3.053 3.122 1.00 98.44 148 ARG A CA 1
ATOM 1069 C C . ARG A 1 148 ? 3.970 3.569 1.860 1.00 98.44 148 ARG A C 1
ATOM 1071 O O . ARG A 1 148 ? 3.042 4.368 1.945 1.00 98.44 148 ARG A O 1
ATOM 1078 N N . GLY A 1 149 ? 4.423 3.113 0.689 1.00 97.56 149 GLY A N 1
ATOM 1079 C CA . GLY A 1 149 ? 3.792 3.452 -0.589 1.00 97.56 149 GLY A CA 1
ATOM 1080 C C . GLY A 1 149 ? 2.324 3.022 -0.627 1.00 97.56 149 GLY A C 1
ATOM 1081 O O . GLY A 1 149 ? 1.458 3.809 -0.994 1.00 97.56 149 GLY A O 1
ATOM 1082 N N . ALA A 1 150 ? 2.030 1.804 -0.170 1.00 98.25 150 ALA A N 1
ATOM 1083 C CA . ALA A 1 150 ? 0.667 1.297 -0.075 1.00 98.25 150 ALA A CA 1
ATOM 1084 C C . ALA A 1 150 ? -0.175 2.042 0.979 1.00 98.25 150 ALA A C 1
ATOM 1086 O O . ALA A 1 150 ? -1.312 2.396 0.690 1.00 98.25 150 ALA A O 1
ATOM 1087 N N . GLY A 1 151 ? 0.374 2.352 2.157 1.00 98.00 151 GLY A N 1
ATOM 1088 C CA . GLY A 1 151 ? -0.299 3.154 3.186 1.00 98.00 151 GLY A CA 1
ATOM 1089 C C . GLY A 1 151 ? -0.691 4.544 2.679 1.00 98.00 151 GLY A C 1
ATOM 1090 O O . GLY A 1 151 ? -1.808 4.993 2.916 1.00 98.00 151 GLY A O 1
ATOM 1091 N N . PHE A 1 152 ? 0.168 5.175 1.872 1.00 96.81 152 PHE A N 1
ATOM 1092 C CA . PHE A 1 152 ? -0.158 6.431 1.193 1.00 96.81 152 PHE A CA 1
ATOM 1093 C C . PHE A 1 152 ? -1.327 6.276 0.206 1.00 96.81 152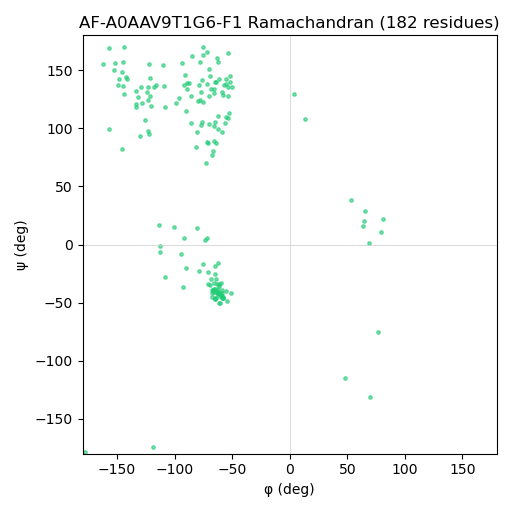 PHE A C 1
ATOM 1095 O O . PHE A 1 152 ? -2.215 7.122 0.155 1.00 96.81 152 PHE A O 1
ATOM 1102 N N . VAL A 1 153 ? -1.377 5.178 -0.558 1.00 97.88 153 VAL A N 1
ATOM 1103 C CA . VAL A 1 153 ? -2.539 4.877 -1.413 1.00 97.88 153 VAL A CA 1
ATOM 1104 C C . VAL A 1 153 ? -3.806 4.714 -0.572 1.00 97.88 153 VAL A C 1
ATOM 1106 O O . VAL A 1 153 ? -4.849 5.229 -0.966 1.00 97.88 153 VAL A O 1
ATOM 1109 N N . MET A 1 154 ? -3.737 4.046 0.581 1.00 97.75 154 MET A N 1
ATOM 1110 C CA . MET A 1 154 ? -4.899 3.888 1.461 1.00 97.75 154 MET A CA 1
ATOM 1111 C C . MET A 1 154 ? -5.413 5.241 1.976 1.00 97.75 154 MET A C 1
ATOM 1113 O O . MET A 1 154 ? -6.619 5.470 1.953 1.00 97.75 154 MET A O 1
ATOM 1117 N N . ASP A 1 155 ? -4.532 6.164 2.359 1.00 95.44 155 ASP A N 1
ATOM 1118 C CA . ASP A 1 155 ? -4.932 7.487 2.867 1.00 95.44 155 ASP A CA 1
ATOM 1119 C C . ASP A 1 155 ? -5.658 8.350 1.823 1.00 95.44 155 ASP A C 1
ATOM 1121 O O . ASP A 1 155 ? -6.505 9.173 2.169 1.00 95.44 155 ASP A O 1
ATOM 1125 N N . HIS A 1 156 ? -5.344 8.164 0.540 1.00 94.06 156 HIS A N 1
ATOM 1126 C CA . HIS A 1 156 ? -5.836 9.033 -0.532 1.00 94.06 156 HIS A CA 1
ATOM 1127 C C . HIS A 1 156 ? -6.888 8.396 -1.442 1.00 94.06 156 HIS A C 1
ATOM 1129 O O . HIS A 1 156 ? -7.701 9.108 -2.031 1.00 94.06 156 HIS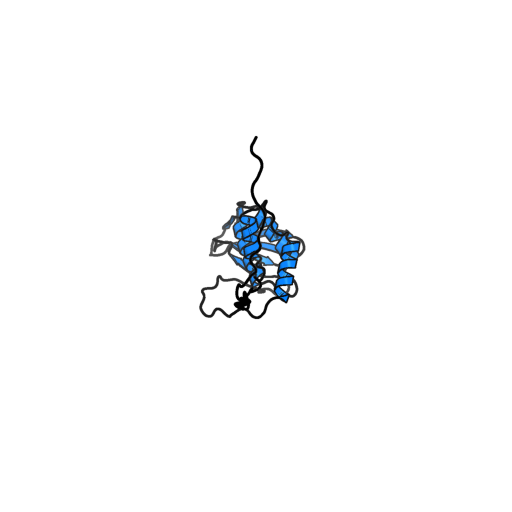 A O 1
ATOM 1135 N N . CYS A 1 157 ? -6.870 7.073 -1.593 1.00 96.12 157 CYS A N 1
ATOM 1136 C CA . CYS A 1 157 ? -7.694 6.366 -2.572 1.00 96.12 157 CYS A CA 1
ATOM 1137 C C . CYS A 1 157 ? -8.775 5.481 -1.956 1.00 96.12 157 CYS A C 1
ATOM 1139 O O . CYS A 1 157 ? -9.585 4.927 -2.707 1.00 96.12 157 CYS A O 1
ATOM 1141 N N . THR A 1 158 ? -8.794 5.330 -0.630 1.00 95.94 158 THR A N 1
ATOM 1142 C CA . THR A 1 158 ? -9.834 4.552 0.043 1.00 95.94 158 THR A CA 1
ATOM 1143 C C . THR A 1 158 ? -11.167 5.289 0.010 1.00 95.94 158 THR A C 1
ATOM 1145 O O . THR A 1 158 ? -11.243 6.503 0.200 1.00 95.94 158 THR A O 1
ATOM 1148 N N . ARG A 1 159 ? -12.237 4.543 -0.248 1.00 94.12 159 ARG A N 1
ATOM 1149 C CA . ARG A 1 159 ? -13.603 5.047 -0.369 1.00 94.12 159 ARG A CA 1
ATOM 1150 C C . ARG A 1 159 ? -14.462 4.588 0.800 1.00 94.12 159 ARG A C 1
ATOM 1152 O O . ARG A 1 159 ? -14.246 3.522 1.365 1.00 94.12 159 ARG A O 1
ATOM 1159 N N . ALA A 1 160 ? -15.507 5.359 1.090 1.00 91.69 160 ALA A N 1
ATOM 1160 C CA . ALA A 1 160 ? -16.479 5.039 2.137 1.00 91.69 160 ALA A CA 1
ATOM 1161 C C . ALA A 1 160 ? -17.258 3.726 1.896 1.00 91.69 160 ALA A C 1
ATOM 1163 O O . ALA A 1 160 ? -17.848 3.192 2.826 1.00 91.69 160 ALA A O 1
ATOM 1164 N N . ASP A 1 161 ? -17.243 3.173 0.677 1.00 93.25 161 ASP A N 1
ATOM 1165 C CA . ASP A 1 161 ? -17.850 1.873 0.350 1.00 93.25 161 ASP A CA 1
ATOM 1166 C C . ASP A 1 161 ? -16.968 0.662 0.727 1.00 93.25 161 ASP A C 1
ATOM 1168 O O . ASP A 1 161 ? -17.240 -0.465 0.310 1.00 93.25 161 ASP A O 1
ATOM 1172 N N . ASN A 1 162 ? -15.929 0.885 1.541 1.00 95.38 162 ASN A N 1
ATOM 1173 C CA . ASN A 1 162 ? -14.981 -0.123 2.022 1.00 95.38 162 ASN A CA 1
ATOM 1174 C C . ASN A 1 162 ? -14.112 -0.737 0.909 1.00 95.38 162 ASN A C 1
ATOM 1176 O O . ASN A 1 162 ? -13.674 -1.894 0.989 1.00 95.38 162 ASN A O 1
ATOM 1180 N N . THR A 1 163 ? -13.862 0.046 -0.143 1.00 97.88 163 THR A N 1
ATOM 1181 C CA . THR A 1 163 ? -13.013 -0.347 -1.264 1.00 97.88 163 THR A CA 1
ATOM 1182 C C . THR A 1 163 ? -11.848 0.609 -1.488 1.00 97.88 163 THR A C 1
ATOM 1184 O O . THR A 1 163 ? -11.879 1.783 -1.113 1.00 97.88 163 THR A O 1
ATOM 1187 N N . VAL A 1 164 ? -10.791 0.090 -2.110 1.00 98.12 164 VAL A N 1
ATOM 1188 C CA . VAL A 1 164 ? -9.603 0.865 -2.464 1.00 98.12 164 VAL A CA 1
ATOM 1189 C C . VAL A 1 164 ? -9.023 0.387 -3.786 1.00 98.12 164 VAL A C 1
ATOM 1191 O O . VAL A 1 164 ? -8.875 -0.808 -4.045 1.00 98.12 164 VAL A O 1
ATOM 1194 N N . GLN A 1 165 ? -8.647 1.334 -4.632 1.00 98.00 165 GLN A N 1
ATOM 1195 C CA . GLN A 1 165 ? -7.767 1.074 -5.754 1.00 98.00 165 GLN A CA 1
ATOM 1196 C C . GLN A 1 165 ? -6.863 2.263 -5.950 1.00 98.00 165 GLN A C 1
ATOM 1198 O O . GLN A 1 165 ? -7.325 3.393 -6.131 1.00 98.00 165 GLN A O 1
ATOM 1203 N N . GLY A 1 166 ? -5.577 1.982 -6.040 1.00 97.38 166 GLY A N 1
ATOM 1204 C CA . GLY A 1 166 ? -4.669 2.991 -6.507 1.00 97.38 166 GLY A CA 1
ATOM 1205 C C . GLY A 1 166 ? -3.247 2.518 -6.609 1.00 97.38 166 GLY A C 1
ATOM 1206 O O . GLY A 1 166 ? -2.932 1.355 -6.351 1.00 97.38 166 GLY A O 1
ATOM 1207 N N . ALA A 1 167 ? -2.399 3.446 -7.014 1.00 97.00 167 ALA A N 1
ATOM 1208 C CA . ALA A 1 167 ? -0.986 3.202 -7.126 1.00 97.00 167 ALA A CA 1
ATOM 1209 C C . ALA A 1 167 ? -0.179 4.412 -6.680 1.00 97.00 167 ALA A C 1
ATOM 1211 O O . ALA A 1 167 ? -0.548 5.551 -6.979 1.00 97.00 167 ALA A O 1
ATOM 1212 N N . GLU A 1 168 ? 0.937 4.133 -6.013 1.00 95.75 168 GLU A N 1
ATOM 1213 C CA . GLU A 1 168 ? 1.971 5.118 -5.747 1.00 95.75 168 GLU A CA 1
ATOM 1214 C C . GLU A 1 168 ? 3.357 4.485 -5.613 1.00 95.75 168 GLU A C 1
ATOM 1216 O O . GLU A 1 168 ? 3.495 3.296 -5.337 1.00 95.75 168 GLU A O 1
ATOM 1221 N N . PHE A 1 169 ? 4.410 5.263 -5.856 1.00 95.69 169 PHE A N 1
ATOM 1222 C CA . PHE A 1 169 ? 5.780 4.789 -5.720 1.00 95.69 169 PHE A CA 1
ATOM 1223 C C . PHE A 1 169 ? 6.138 4.436 -4.274 1.00 95.69 169 PHE A C 1
ATOM 1225 O O . PHE A 1 169 ? 5.810 5.172 -3.330 1.00 95.69 169 PHE A O 1
ATOM 1232 N N . ALA A 1 170 ? 6.883 3.336 -4.129 1.00 96.75 170 ALA A N 1
ATOM 1233 C CA . ALA A 1 170 ? 7.509 2.949 -2.872 1.00 96.75 170 ALA A CA 1
ATOM 1234 C C . ALA A 1 170 ? 8.313 4.123 -2.297 1.00 96.75 170 ALA A C 1
ATOM 1236 O O . ALA A 1 170 ? 8.883 4.945 -3.025 1.00 96.75 170 ALA A O 1
ATOM 1237 N N . TYR A 1 171 ? 8.331 4.230 -0.971 1.00 95.81 171 TYR A N 1
ATOM 1238 C CA . TYR A 1 171 ? 8.989 5.340 -0.295 1.00 95.81 171 TYR A CA 1
ATOM 1239 C C . TYR A 1 171 ? 10.475 5.423 -0.681 1.00 95.81 171 TYR A C 1
ATOM 1241 O O . TYR A 1 171 ? 11.193 4.430 -0.682 1.00 95.81 171 TYR A O 1
ATOM 1249 N N . GLY A 1 172 ? 10.925 6.610 -1.096 1.00 93.75 172 GLY A N 1
ATOM 1250 C CA . GLY A 1 172 ? 12.296 6.820 -1.570 1.00 93.75 172 GLY A CA 1
ATOM 1251 C C . GLY A 1 172 ? 12.658 6.151 -2.909 1.00 93.75 172 GLY A C 1
ATOM 1252 O O . GLY A 1 172 ? 13.792 6.311 -3.354 1.00 93.75 172 GLY A O 1
ATOM 1253 N N . ASN A 1 173 ? 11.736 5.448 -3.585 1.00 94.31 173 ASN A N 1
ATOM 1254 C CA . ASN A 1 173 ? 12.010 4.741 -4.840 1.00 94.31 173 ASN A CA 1
ATOM 1255 C C . ASN A 1 173 ? 10.986 5.064 -5.945 1.00 94.31 173 ASN A C 1
ATOM 1257 O O . ASN A 1 173 ? 9.981 4.376 -6.121 1.00 94.31 173 ASN A O 1
ATOM 1261 N N . GLY A 1 174 ? 11.317 6.055 -6.779 1.00 93.00 174 GLY A N 1
ATOM 1262 C CA . GLY A 1 174 ? 10.524 6.465 -7.949 1.00 93.00 174 GLY A CA 1
ATOM 1263 C C . GLY A 1 174 ? 10.532 5.498 -9.144 1.00 93.00 174 GLY A C 1
ATOM 1264 O O . GLY A 1 174 ? 9.996 5.835 -10.195 1.00 93.00 174 GLY A O 1
ATOM 1265 N N . ASN A 1 175 ? 11.139 4.314 -9.013 1.00 95.62 175 ASN A N 1
ATOM 1266 C CA . ASN A 1 175 ? 11.190 3.281 -10.054 1.00 95.62 175 ASN A CA 1
ATOM 1267 C C . ASN A 1 175 ? 10.386 2.024 -9.689 1.00 95.62 175 ASN A C 1
ATOM 1269 O O . ASN A 1 175 ? 10.360 1.074 -10.471 1.00 95.62 175 ASN A O 1
ATOM 1273 N N . LEU A 1 176 ? 9.769 1.977 -8.505 1.00 96.88 176 LEU A N 1
ATOM 1274 C CA . LEU A 1 176 ? 8.940 0.859 -8.055 1.00 96.88 176 LEU A CA 1
ATOM 1275 C C . LEU A 1 176 ? 7.548 1.383 -7.701 1.00 96.88 176 LEU A C 1
ATOM 1277 O O . LEU A 1 176 ? 7.334 1.917 -6.615 1.00 96.88 176 LEU A O 1
ATOM 1281 N N . LEU A 1 177 ? 6.613 1.250 -8.639 1.00 96.25 177 LEU A N 1
ATOM 1282 C CA . LEU A 1 177 ? 5.215 1.615 -8.439 1.00 96.25 177 LEU A CA 1
ATOM 1283 C C . LEU A 1 177 ? 4.509 0.498 -7.664 1.00 96.25 177 LEU A C 1
ATOM 1285 O O . LEU A 1 177 ? 4.512 -0.652 -8.098 1.00 96.25 177 LEU A O 1
ATOM 1289 N N . VAL A 1 178 ? 3.905 0.832 -6.531 1.00 97.81 178 VAL A N 1
ATOM 1290 C CA . VAL A 1 178 ? 3.107 -0.072 -5.699 1.00 97.81 178 VAL A CA 1
ATOM 1291 C C . VAL A 1 178 ? 1.645 0.110 -6.066 1.00 97.81 178 VAL A C 1
ATOM 1293 O O . VAL A 1 178 ? 1.146 1.228 -6.042 1.00 97.81 178 VAL A O 1
ATOM 1296 N N . TRP A 1 179 ? 0.954 -0.973 -6.404 1.00 97.38 179 TRP A N 1
ATOM 1297 C CA . TRP A 1 179 ? -0.433 -0.951 -6.862 1.00 97.38 179 TRP A CA 1
ATOM 1298 C C . TRP A 1 179 ? -1.307 -1.836 -5.975 1.00 97.38 179 TRP A C 1
ATOM 1300 O O . TRP A 1 179 ? -1.042 -3.034 -5.852 1.00 97.38 179 TRP A O 1
ATOM 1310 N N . ILE A 1 180 ? -2.367 -1.254 -5.410 1.00 98.44 180 ILE A N 1
ATOM 1311 C CA . ILE A 1 180 ? -3.438 -1.947 -4.688 1.00 98.44 180 ILE A CA 1
ATOM 1312 C C . ILE A 1 180 ? -4.641 -2.128 -5.614 1.00 98.44 180 ILE A C 1
ATOM 1314 O O . ILE A 1 180 ? -5.183 -1.154 -6.146 1.00 98.44 180 ILE A O 1
ATOM 1318 N N . ARG A 1 181 ? -5.054 -3.378 -5.816 1.00 97.44 181 ARG A N 1
ATOM 1319 C CA . ARG A 1 181 ? -6.238 -3.740 -6.606 1.00 97.44 181 ARG A CA 1
ATOM 1320 C C . ARG A 1 181 ? -6.763 -5.112 -6.205 1.00 97.44 181 ARG A C 1
ATOM 1322 O O . ARG A 1 181 ? -6.093 -5.854 -5.490 1.00 97.44 181 ARG A O 1
ATOM 1329 N N . ARG A 1 182 ? -7.950 -5.465 -6.681 1.00 97.06 182 ARG A N 1
ATOM 1330 C CA . ARG A 1 182 ? -8.474 -6.826 -6.586 1.00 97.06 182 ARG A CA 1
ATOM 1331 C C . ARG A 1 182 ? -7.558 -7.807 -7.339 1.00 97.06 182 ARG A C 1
ATOM 1333 O O . ARG A 1 182 ? -7.070 -7.444 -8.414 1.00 97.06 182 ARG A O 1
ATOM 1340 N N . PRO A 1 183 ? -7.343 -9.031 -6.826 1.00 94.12 183 PRO A N 1
ATOM 1341 C CA . PRO A 1 183 ? -6.719 -10.101 -7.597 1.00 94.12 183 PRO A CA 1
ATOM 1342 C C . PRO A 1 183 ? -7.488 -10.349 -8.902 1.00 94.12 183 PRO A C 1
ATOM 1344 O O . PRO A 1 183 ? -8.722 -10.309 -8.908 1.00 94.12 183 PRO A O 1
ATOM 1347 N N . SER A 1 184 ? -6.750 -10.558 -9.993 1.00 81.62 184 SER A N 1
ATOM 1348 C CA . SER A 1 184 ? -7.277 -10.881 -11.328 1.00 81.62 184 SER A CA 1
ATOM 1349 C C . SER A 1 184 ? -7.615 -12.355 -11.480 1.00 81.62 184 SER A C 1
ATOM 1351 O O . SER A 1 184 ? -6.773 -13.159 -11.021 1.00 81.62 184 SER A O 1
#

Foldseek 3Di:
DDDDDDDDDDDDDDDDPPDPDPPPPPPPPLPPQQFLLVLLVVCLVPVPDPGDDLVRSVVSNLVSVVRDDDDDDPPPDPDADKFAPPDPPFWFQQSQLSNLLNVLSNQHQDKPKDQQKDWPDDGDFKTKMKGFDDPDRMDIGRSSQLSSQSSVQCRPHQDPVRTTWMWHDRHPDPGIIITMTTDD

Mean predicted aligned error: 11.12 Å

pLDDT: mean 84.24, std 20.44, range [35.66, 98.75]